Protein AF-B5RSR6-F1 (afdb_monomer)

Structure (mmCIF, N/CA/C/O backbone):
data_AF-B5RSR6-F1
#
_entry.id   AF-B5RSR6-F1
#
loop_
_atom_site.group_PDB
_atom_site.id
_atom_site.type_symbol
_atom_site.label_atom_id
_atom_site.label_alt_id
_atom_site.label_comp_id
_atom_site.label_asym_id
_atom_site.label_entity_id
_atom_site.label_seq_id
_atom_site.pdbx_PDB_ins_code
_atom_site.Cartn_x
_atom_site.Cartn_y
_atom_site.Cartn_z
_atom_site.occupancy
_atom_site.B_iso_or_equiv
_atom_site.auth_seq_id
_atom_site.auth_comp_id
_atom_site.auth_asym_id
_atom_site.auth_atom_id
_atom_site.pdbx_PDB_model_num
ATOM 1 N N . MET A 1 1 ? -44.202 1.106 17.901 1.00 49.03 1 MET A N 1
ATOM 2 C CA . MET A 1 1 ? -43.799 -0.240 17.429 1.00 49.03 1 MET A CA 1
ATOM 3 C C . MET A 1 1 ? -43.410 -0.248 15.953 1.00 49.03 1 MET A C 1
ATOM 5 O O . MET A 1 1 ? -42.373 -0.811 15.652 1.00 49.03 1 MET A O 1
ATOM 9 N N . THR A 1 2 ? -44.152 0.421 15.063 1.00 59.72 2 THR A N 1
ATOM 10 C CA . THR A 1 2 ? -43.865 0.491 13.611 1.00 59.72 2 THR A CA 1
ATOM 11 C C . THR A 1 2 ? -42.507 1.118 13.261 1.00 59.72 2 THR A C 1
ATOM 13 O O . THR A 1 2 ? -41.755 0.556 12.476 1.00 59.72 2 THR A O 1
ATOM 16 N N . ILE A 1 3 ? -42.129 2.215 13.925 1.00 61.09 3 ILE A N 1
ATOM 17 C CA . ILE A 1 3 ? -40.848 2.907 13.678 1.00 61.09 3 ILE A CA 1
ATOM 18 C C . ILE A 1 3 ? -39.640 2.015 14.013 1.00 61.09 3 ILE A C 1
ATOM 20 O O . ILE A 1 3 ? -38.671 1.977 13.264 1.00 61.09 3 ILE A O 1
ATOM 24 N N . SER A 1 4 ? -39.708 1.239 15.101 1.00 62.75 4 SER A N 1
ATOM 25 C CA . SER A 1 4 ? -38.621 0.326 15.487 1.00 62.75 4 SER A CA 1
ATOM 26 C C . SER A 1 4 ? -38.467 -0.830 14.494 1.00 62.75 4 SER A C 1
ATOM 28 O O . SER A 1 4 ? -37.344 -1.202 14.170 1.00 62.75 4 SER A O 1
ATOM 30 N N . SER A 1 5 ? -39.577 -1.368 13.969 1.00 69.44 5 SER A N 1
ATOM 31 C CA . SER A 1 5 ? -39.532 -2.422 12.947 1.00 69.44 5 SER A CA 1
ATOM 32 C C . SER A 1 5 ? -39.031 -1.917 11.592 1.00 69.44 5 SER A C 1
ATOM 34 O O . SER A 1 5 ? -38.312 -2.641 10.906 1.00 69.44 5 SER A O 1
ATOM 36 N N . ASP A 1 6 ? -39.357 -0.677 11.216 1.00 70.44 6 ASP A N 1
ATOM 37 C CA . ASP A 1 6 ? -38.852 -0.061 9.981 1.00 70.44 6 ASP A CA 1
ATOM 38 C C . ASP A 1 6 ? -37.345 0.225 10.059 1.00 70.44 6 ASP A C 1
ATOM 40 O O . ASP A 1 6 ? -36.617 0.053 9.076 1.00 70.44 6 ASP A O 1
ATOM 44 N N . ILE A 1 7 ? -36.852 0.593 11.243 1.00 68.06 7 ILE A N 1
ATOM 45 C CA . ILE A 1 7 ? -35.425 0.793 11.510 1.00 68.06 7 ILE A CA 1
ATOM 46 C C . ILE A 1 7 ? -34.661 -0.541 11.451 1.00 68.06 7 ILE A C 1
ATOM 48 O O . ILE A 1 7 ? -33.641 -0.622 10.765 1.00 68.06 7 ILE A O 1
ATOM 52 N N . ASP A 1 8 ? -35.167 -1.607 12.077 1.00 73.25 8 ASP A N 1
ATOM 53 C CA . ASP A 1 8 ? -34.530 -2.933 12.019 1.00 73.25 8 ASP A CA 1
ATOM 54 C C . ASP A 1 8 ? -34.526 -3.523 10.596 1.00 73.25 8 ASP A C 1
ATOM 56 O O . ASP A 1 8 ? -33.534 -4.120 10.168 1.00 73.25 8 ASP A O 1
ATOM 60 N N . ASN A 1 9 ? -35.588 -3.301 9.814 1.00 78.81 9 ASN A N 1
ATOM 61 C CA . ASN A 1 9 ? -35.628 -3.704 8.406 1.00 78.81 9 ASN A CA 1
ATOM 62 C C . ASN A 1 9 ? -34.618 -2.910 7.554 1.00 78.81 9 ASN A C 1
ATOM 64 O O . ASN A 1 9 ? -33.962 -3.466 6.671 1.00 78.81 9 ASN A O 1
ATOM 68 N N . SER A 1 10 ? -34.437 -1.621 7.858 1.00 70.56 10 SER A N 1
ATOM 69 C CA . SER A 1 10 ? -33.432 -0.771 7.207 1.00 70.56 10 SER A CA 1
ATOM 70 C C . SER A 1 10 ? -32.005 -1.233 7.520 1.00 70.56 10 SER A C 1
ATOM 72 O O . SER A 1 10 ? -31.168 -1.276 6.619 1.00 70.56 10 SER A O 1
ATOM 74 N N . PHE A 1 11 ? -31.729 -1.658 8.759 1.00 73.25 11 PHE A N 1
ATOM 75 C CA . PHE A 1 11 ? -30.435 -2.239 9.131 1.00 73.25 11 PHE A CA 1
ATOM 76 C C . PHE A 1 11 ? -30.165 -3.577 8.432 1.00 73.25 11 PHE A C 1
ATOM 78 O O . PHE A 1 11 ? -29.071 -3.775 7.908 1.00 73.25 11 PHE A O 1
ATOM 85 N N . LYS A 1 12 ? -31.165 -4.461 8.336 1.00 82.12 12 LYS A N 1
ATOM 86 C CA . LYS A 1 12 ? -31.031 -5.740 7.617 1.00 82.12 12 LYS A CA 1
ATOM 87 C C . LYS A 1 12 ? -30.704 -5.537 6.135 1.00 82.12 12 LYS A C 1
ATOM 89 O O . LYS A 1 12 ? -29.851 -6.222 5.576 1.00 82.12 12 LYS A O 1
ATOM 94 N N . ARG A 1 13 ? -31.338 -4.545 5.508 1.00 74.94 13 ARG A N 1
ATOM 95 C CA . ARG A 1 13 ? -31.084 -4.179 4.109 1.00 74.94 13 ARG A CA 1
ATOM 96 C C . ARG A 1 13 ? -29.714 -3.522 3.911 1.00 74.94 13 ARG A C 1
ATOM 98 O O . ARG A 1 13 ? -29.113 -3.675 2.849 1.00 74.94 13 ARG A O 1
ATOM 105 N N . LEU A 1 14 ? -29.201 -2.839 4.937 1.00 75.25 14 LEU A N 1
ATOM 106 C CA . LEU A 1 14 ? -27.822 -2.348 4.986 1.00 75.25 14 LEU A CA 1
ATOM 107 C C . LEU A 1 14 ? -26.815 -3.505 4.986 1.00 75.25 14 LEU A C 1
ATOM 109 O O . LEU A 1 14 ? -25.848 -3.455 4.230 1.00 75.25 14 LEU A O 1
ATOM 113 N N . ASP A 1 15 ? -27.047 -4.550 5.783 1.00 79.50 15 ASP A N 1
ATOM 114 C CA . ASP A 1 15 ? -26.172 -5.729 5.821 1.00 79.50 15 ASP A CA 1
ATOM 115 C C . ASP A 1 15 ? -26.179 -6.497 4.481 1.00 79.50 15 ASP A C 1
ATOM 117 O O . ASP A 1 15 ? -25.121 -6.903 3.996 1.00 79.50 15 ASP A O 1
ATOM 121 N N . GLU A 1 16 ? -27.333 -6.622 3.813 1.00 83.75 16 GLU A N 1
ATOM 122 C CA . GLU A 1 16 ? -27.422 -7.204 2.460 1.00 83.75 16 GLU A CA 1
ATOM 123 C C . GLU A 1 16 ? -26.630 -6.388 1.423 1.00 83.75 16 GLU A C 1
ATOM 125 O O . GLU A 1 16 ? -25.894 -6.944 0.601 1.00 83.75 16 GLU A O 1
ATOM 130 N N . LEU A 1 17 ? -26.727 -5.056 1.484 1.00 76.31 17 LEU A N 1
ATOM 131 C CA . LEU A 1 17 ? -25.938 -4.156 0.641 1.00 76.31 17 LEU A CA 1
ATOM 132 C C . LEU A 1 17 ? -24.443 -4.269 0.930 1.00 76.31 17 LEU A C 1
ATOM 134 O O . LEU A 1 17 ? -23.652 -4.305 -0.009 1.00 76.31 17 LEU A O 1
ATOM 138 N N . GLN A 1 18 ? -24.052 -4.358 2.202 1.00 75.75 18 GLN A N 1
ATOM 139 C CA . GLN A 1 18 ? -22.663 -4.552 2.607 1.00 75.75 18 GLN A CA 1
ATOM 140 C C . GLN A 1 18 ? -22.094 -5.841 2.002 1.00 75.75 18 GLN A C 1
ATOM 142 O O . GLN A 1 18 ? -21.010 -5.816 1.416 1.00 75.75 18 GLN A O 1
ATOM 147 N N . PHE A 1 19 ? -22.834 -6.948 2.095 1.00 78.56 19 PHE A N 1
ATOM 148 C CA . PHE A 1 19 ? -22.432 -8.225 1.509 1.00 78.56 19 PHE A CA 1
ATOM 149 C C . PHE A 1 19 ? -22.320 -8.141 -0.018 1.00 78.56 19 PHE A C 1
ATOM 151 O O . PHE A 1 19 ? -21.328 -8.591 -0.589 1.00 78.56 19 PHE A O 1
ATOM 158 N N . SER A 1 20 ? -23.281 -7.488 -0.679 1.00 74.81 20 SER A N 1
ATOM 159 C CA . SER A 1 20 ? -23.236 -7.271 -2.127 1.00 74.81 20 SER A CA 1
ATOM 160 C C . SER A 1 20 ? -22.045 -6.413 -2.559 1.00 74.81 20 SER A C 1
ATOM 162 O O . SER A 1 20 ? -21.465 -6.684 -3.610 1.00 74.81 20 SER A O 1
ATOM 164 N N . VAL A 1 21 ? -21.664 -5.393 -1.780 1.00 76.19 21 VAL A N 1
ATOM 165 C CA . VAL A 1 21 ? -20.483 -4.577 -2.093 1.00 76.19 21 VAL A CA 1
ATOM 166 C C . VAL A 1 21 ? -19.213 -5.392 -1.892 1.00 76.19 21 VAL A C 1
ATOM 168 O O . VAL A 1 21 ? -18.339 -5.346 -2.747 1.00 76.19 21 VAL A O 1
ATOM 171 N N . PHE A 1 22 ? -19.105 -6.174 -0.816 1.00 76.56 22 PHE A N 1
ATOM 172 C CA . PHE A 1 22 ? -17.942 -7.042 -0.622 1.00 76.56 22 PHE A CA 1
ATOM 173 C C . PHE A 1 22 ? -17.812 -8.108 -1.707 1.00 76.56 22 PHE A C 1
ATOM 175 O O . PHE A 1 22 ? -16.700 -8.347 -2.164 1.00 76.56 22 PHE A O 1
ATOM 182 N N . ALA A 1 23 ? -18.919 -8.702 -2.156 1.00 80.69 23 ALA A N 1
ATOM 183 C CA . ALA A 1 23 ? -18.911 -9.637 -3.276 1.00 80.69 23 ALA A CA 1
ATOM 184 C C . ALA A 1 23 ? -18.382 -8.967 -4.553 1.00 80.69 23 ALA A C 1
ATOM 186 O O . ALA A 1 23 ? -17.508 -9.519 -5.209 1.00 80.69 23 ALA A O 1
ATOM 187 N N . LYS A 1 24 ? -18.830 -7.737 -4.846 1.00 77.94 24 LYS A N 1
ATOM 188 C CA . LYS A 1 24 ? -18.358 -6.954 -6.000 1.00 77.94 24 LYS A CA 1
ATOM 189 C C . LYS A 1 24 ? -16.904 -6.490 -5.864 1.00 77.94 24 LYS A C 1
ATOM 191 O O . LYS A 1 24 ? -16.189 -6.454 -6.854 1.00 77.94 24 LYS A O 1
ATOM 196 N N . ILE A 1 25 ? -16.445 -6.159 -4.656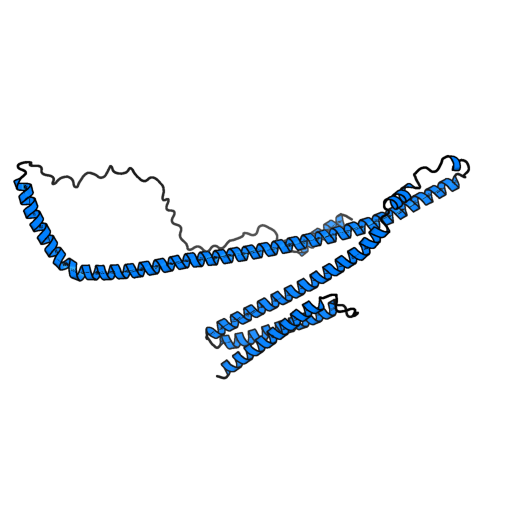 1.00 76.56 25 ILE A N 1
ATOM 197 C CA . ILE A 1 25 ? -15.032 -5.841 -4.386 1.00 76.56 25 ILE A CA 1
ATOM 198 C C . ILE A 1 25 ? -14.158 -7.081 -4.600 1.00 76.56 25 ILE A C 1
ATOM 200 O O . ILE A 1 25 ? -13.110 -6.982 -5.225 1.00 76.56 25 ILE A O 1
ATOM 204 N N . ASN A 1 26 ? -14.591 -8.248 -4.121 1.00 76.38 26 ASN A N 1
ATOM 205 C CA . ASN A 1 26 ? -13.861 -9.493 -4.340 1.00 76.38 26 ASN A CA 1
ATOM 206 C C . ASN A 1 26 ? -13.858 -9.894 -5.824 1.00 76.38 26 ASN A C 1
ATOM 208 O O . ASN A 1 26 ? -12.842 -10.375 -6.300 1.00 76.38 26 ASN A O 1
ATOM 212 N N . GLU A 1 27 ? -14.939 -9.631 -6.564 1.00 75.62 27 GLU A N 1
ATOM 213 C CA . GLU A 1 27 ? -15.003 -9.818 -8.022 1.00 75.62 27 GLU A CA 1
ATOM 214 C C . GLU A 1 27 ? -14.009 -8.910 -8.767 1.00 75.62 27 GLU A C 1
ATOM 216 O O . GLU A 1 27 ? -13.391 -9.360 -9.718 1.00 75.62 27 GLU A O 1
ATOM 221 N N . ILE A 1 28 ? -13.775 -7.671 -8.310 1.00 68.31 28 ILE A N 1
ATOM 222 C CA . ILE A 1 28 ? -12.729 -6.786 -8.871 1.00 68.31 28 ILE A CA 1
ATOM 223 C C . ILE A 1 28 ? -11.323 -7.357 -8.638 1.00 68.31 28 ILE A C 1
ATOM 225 O O . ILE A 1 28 ? -10.448 -7.203 -9.487 1.00 68.31 28 ILE A O 1
ATOM 229 N N . ILE A 1 29 ? -11.102 -7.987 -7.483 1.00 67.75 29 ILE A N 1
ATOM 230 C CA . ILE A 1 29 ? -9.821 -8.614 -7.140 1.00 67.75 29 ILE A CA 1
ATOM 231 C C . ILE A 1 29 ? -9.618 -9.891 -7.971 1.00 67.75 29 ILE A C 1
ATOM 233 O O . ILE A 1 29 ? -8.531 -10.102 -8.495 1.00 67.75 29 ILE A O 1
ATOM 237 N N . ASP A 1 30 ? -10.657 -10.704 -8.151 1.00 67.56 30 ASP A N 1
ATOM 238 C CA . ASP A 1 30 ? -10.602 -11.947 -8.936 1.00 67.56 30 ASP A CA 1
ATOM 239 C C . ASP A 1 30 ? -10.463 -11.669 -10.446 1.00 67.56 30 ASP A C 1
ATOM 241 O O . ASP A 1 30 ? -9.645 -12.275 -11.129 1.00 67.56 30 ASP A O 1
ATOM 245 N N . ASP A 1 31 ? -11.157 -10.646 -10.959 1.00 62.12 31 ASP A N 1
ATOM 246 C CA . ASP A 1 31 ? -11.003 -10.158 -12.340 1.00 62.12 31 ASP A CA 1
ATOM 247 C C . ASP A 1 31 ? -9.629 -9.515 -12.612 1.00 62.12 31 ASP A C 1
ATOM 249 O O . ASP A 1 31 ? -9.298 -9.238 -13.767 1.00 62.12 31 ASP A O 1
ATOM 253 N N . SER A 1 32 ? -8.833 -9.259 -11.567 1.00 57.16 32 SER A N 1
ATOM 254 C CA . SER A 1 32 ? -7.451 -8.785 -11.691 1.00 57.16 32 SER A CA 1
ATOM 255 C C . SER A 1 32 ? -6.414 -9.914 -11.778 1.00 57.16 32 SER A C 1
ATOM 257 O O . SER A 1 32 ? -5.237 -9.618 -11.991 1.00 57.16 32 SER A O 1
ATOM 259 N N . ASP A 1 33 ? -6.832 -11.185 -11.668 1.00 53.28 33 ASP A N 1
ATOM 260 C CA . ASP A 1 33 ? -5.971 -12.350 -11.897 1.00 53.28 33 ASP A CA 1
ATOM 261 C C . ASP A 1 33 ? -5.753 -12.578 -13.414 1.00 53.28 33 ASP A C 1
ATOM 263 O O . ASP A 1 33 ? -6.692 -12.894 -14.156 1.00 53.28 33 ASP A O 1
ATOM 267 N N . PRO A 1 34 ? -4.509 -12.443 -13.911 1.00 54.22 34 PRO A N 1
ATOM 268 C CA . PRO A 1 34 ? -4.182 -12.530 -15.334 1.00 54.22 34 PRO A CA 1
ATOM 269 C C . PRO A 1 34 ? -4.259 -13.946 -15.919 1.00 54.22 34 PRO A C 1
ATOM 271 O O . PRO A 1 34 ? -4.113 -14.109 -17.131 1.00 54.22 34 PRO A O 1
ATOM 274 N N . THR A 1 35 ? -4.459 -14.986 -15.104 1.00 51.88 35 THR A N 1
ATOM 275 C CA . THR A 1 35 ? -4.491 -16.374 -15.596 1.00 51.88 35 THR A CA 1
ATOM 276 C C . THR A 1 35 ? -5.846 -16.796 -16.172 1.00 51.88 35 THR A C 1
ATOM 278 O O . THR A 1 35 ? -5.910 -17.784 -16.906 1.00 51.88 35 THR A O 1
ATOM 281 N N . ALA A 1 36 ? -6.919 -16.044 -15.900 1.00 51.25 36 ALA A N 1
ATOM 282 C CA . ALA A 1 36 ? -8.287 -16.483 -16.173 1.00 51.25 36 ALA A CA 1
ATOM 283 C C . ALA A 1 36 ? -8.912 -15.985 -17.493 1.00 51.25 36 ALA A C 1
ATOM 285 O O . ALA A 1 36 ? -9.911 -16.565 -17.917 1.00 51.25 36 ALA A O 1
ATOM 286 N N . ASN A 1 37 ? -8.386 -14.954 -18.174 1.00 50.50 37 ASN A N 1
ATOM 287 C CA . ASN A 1 37 ? -9.074 -14.389 -19.348 1.00 50.50 37 ASN A CA 1
ATOM 288 C C . ASN A 1 37 ? -8.155 -14.002 -20.518 1.00 50.50 37 ASN A C 1
ATOM 290 O O . ASN A 1 37 ? -7.513 -12.959 -20.519 1.00 50.50 37 ASN A O 1
ATOM 294 N N . GLN A 1 38 ? -8.205 -14.817 -21.577 1.00 51.38 38 GLN A N 1
ATOM 295 C CA . GLN A 1 38 ? -7.737 -14.508 -22.939 1.00 51.38 38 GLN A CA 1
ATOM 296 C C . GLN A 1 38 ? -8.832 -13.807 -23.781 1.00 51.38 38 GLN A C 1
ATOM 298 O O . GLN A 1 38 ? -8.948 -14.045 -24.981 1.00 51.38 38 GLN A O 1
ATOM 303 N N . GLY A 1 39 ? -9.699 -13.004 -23.157 1.00 50.41 39 GLY A N 1
ATOM 304 C CA . GLY A 1 39 ? -10.809 -12.325 -23.834 1.00 50.41 39 GLY A CA 1
ATOM 305 C C . GLY A 1 39 ? -10.473 -10.873 -24.170 1.00 50.41 39 GLY A C 1
ATOM 306 O O . GLY A 1 39 ? -10.091 -10.118 -23.286 1.00 50.41 39 GLY A O 1
ATOM 307 N N . GLU A 1 40 ? -10.665 -10.477 -25.430 1.00 49.66 40 GLU A N 1
ATOM 308 C CA . GLU A 1 40 ? -10.441 -9.127 -25.992 1.00 49.66 40 GLU A CA 1
ATOM 309 C C . GLU A 1 40 ? -11.289 -7.993 -25.374 1.00 49.66 40 GLU A C 1
ATOM 311 O O . GLU A 1 40 ? -11.148 -6.834 -25.766 1.00 49.66 40 GLU A O 1
ATOM 316 N N . GLU A 1 41 ? -12.163 -8.277 -24.404 1.00 52.97 41 GLU A N 1
ATOM 317 C CA . GLU A 1 41 ? -12.808 -7.218 -23.629 1.00 52.97 41 GLU A CA 1
ATOM 318 C C . GLU A 1 41 ? -11.763 -6.689 -22.639 1.00 52.97 41 GLU A C 1
ATOM 320 O O . GLU A 1 41 ? -11.410 -7.386 -21.687 1.00 52.97 41 GLU A O 1
ATOM 325 N N . SER A 1 42 ? -11.197 -5.504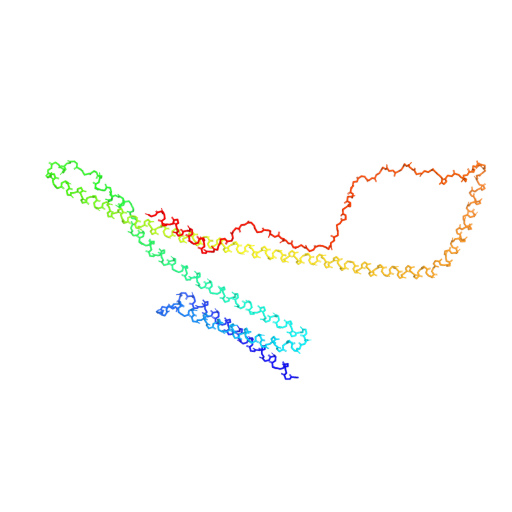 -22.912 1.00 61.31 42 SER A N 1
ATOM 326 C CA . SER A 1 42 ? -10.060 -4.996 -22.141 1.00 61.31 42 SER A CA 1
ATOM 327 C C . SER A 1 42 ? -10.375 -5.073 -20.649 1.00 61.31 42 SER A C 1
ATOM 329 O O . SER A 1 42 ? -11.412 -4.596 -20.184 1.00 61.31 42 SER A O 1
ATOM 331 N N . ILE A 1 43 ? -9.489 -5.722 -19.897 1.00 63.91 43 ILE A N 1
ATOM 332 C CA . ILE A 1 43 ? -9.590 -5.928 -18.444 1.00 63.91 43 ILE A CA 1
ATOM 333 C C . ILE A 1 43 ? -9.947 -4.603 -17.736 1.00 63.91 43 ILE A C 1
ATOM 335 O O . ILE A 1 43 ? -10.713 -4.573 -16.771 1.00 63.91 43 ILE A O 1
ATOM 339 N N . GLU A 1 44 ? -9.495 -3.483 -18.309 1.00 65.25 44 GLU A N 1
ATOM 340 C CA . GLU A 1 44 ? -9.875 -2.119 -17.955 1.00 65.25 44 GLU A CA 1
ATOM 341 C C . GLU A 1 44 ? -11.389 -1.847 -17.982 1.00 65.25 44 GLU A C 1
ATOM 343 O O . GLU A 1 44 ? -11.925 -1.321 -17.008 1.00 65.25 44 GLU A O 1
ATOM 348 N N . LEU A 1 45 ? -12.104 -2.193 -19.058 1.00 68.94 45 LEU A N 1
ATOM 349 C CA . LEU A 1 45 ? -13.544 -1.945 -19.198 1.00 68.94 45 LEU A CA 1
ATOM 350 C C . LEU A 1 45 ? -14.353 -2.743 -18.175 1.00 68.94 45 LEU A C 1
ATOM 352 O O . LEU A 1 45 ? -15.266 -2.194 -17.545 1.00 68.94 45 LEU A O 1
ATOM 356 N N . LYS A 1 46 ? -13.993 -4.014 -17.964 1.00 69.69 46 LYS A N 1
ATOM 357 C CA . LYS A 1 46 ? -14.643 -4.878 -16.972 1.00 69.69 46 LYS A CA 1
ATOM 358 C C . LYS A 1 46 ? -14.415 -4.348 -15.552 1.00 69.69 46 LYS A C 1
ATOM 360 O O . LYS A 1 46 ? -15.374 -4.186 -14.795 1.00 69.69 46 LYS A O 1
ATOM 365 N N . ARG A 1 47 ? -13.186 -3.930 -15.228 1.00 69.06 47 ARG A N 1
ATOM 366 C CA . ARG A 1 47 ? -12.836 -3.289 -13.949 1.00 69.06 47 ARG A CA 1
ATOM 367 C C . ARG A 1 47 ? -13.555 -1.960 -13.735 1.00 69.06 47 ARG A C 1
ATOM 369 O O . ARG A 1 47 ? -14.060 -1.714 -12.638 1.00 69.06 47 ARG A O 1
ATOM 376 N N . ILE A 1 48 ? -13.609 -1.093 -14.748 1.00 77.94 48 ILE A N 1
ATOM 377 C CA . ILE A 1 48 ? -14.302 0.204 -14.677 1.00 77.94 48 ILE A CA 1
ATOM 378 C C . ILE A 1 48 ? -15.791 -0.019 -14.406 1.00 77.94 48 ILE A C 1
ATOM 380 O O . ILE A 1 48 ? -16.373 0.673 -13.567 1.00 77.94 48 ILE A O 1
ATOM 384 N N . LYS A 1 49 ? -16.401 -1.013 -15.060 1.00 80.56 49 LYS A N 1
ATOM 385 C CA . LYS A 1 49 ? -17.796 -1.396 -14.833 1.00 80.56 49 LYS A CA 1
ATOM 386 C C . LYS A 1 49 ? -18.016 -1.905 -13.407 1.00 80.56 49 LYS A C 1
ATOM 388 O O . LYS A 1 49 ? -18.834 -1.329 -12.693 1.00 80.56 49 LYS A O 1
ATOM 393 N N . SER A 1 50 ? -17.230 -2.879 -12.950 1.00 74.31 50 SER A N 1
ATOM 394 C CA . SER A 1 50 ? -17.334 -3.423 -11.588 1.00 74.31 50 SER A CA 1
ATOM 395 C C . SER A 1 50 ? -17.070 -2.357 -10.514 1.00 74.31 50 SER A C 1
ATOM 397 O O . SER A 1 50 ? -17.773 -2.288 -9.506 1.00 74.31 50 SER A O 1
ATOM 399 N N . THR A 1 51 ? -16.136 -1.437 -10.763 1.00 78.62 51 THR A N 1
ATOM 400 C CA . THR A 1 51 ? -15.860 -0.269 -9.913 1.00 78.62 51 THR A CA 1
ATOM 401 C C . THR A 1 51 ? -17.035 0.705 -9.858 1.00 78.62 51 THR A C 1
ATOM 403 O O . THR A 1 51 ? -17.379 1.223 -8.791 1.00 78.62 51 THR A O 1
ATOM 406 N N . LYS A 1 52 ? -17.653 0.994 -11.005 1.00 83.06 52 LYS A N 1
ATOM 407 C CA . LYS A 1 52 ? -18.818 1.878 -11.101 1.00 83.06 52 LYS A CA 1
ATOM 408 C C . LYS A 1 52 ? -20.016 1.278 -10.371 1.00 83.06 52 LYS A C 1
ATOM 410 O O . LYS A 1 52 ? -20.697 1.994 -9.636 1.00 83.06 52 LYS A O 1
ATOM 415 N N . ASP A 1 53 ? -20.217 -0.027 -10.511 1.00 79.75 53 ASP A N 1
ATOM 416 C CA . ASP A 1 53 ? -21.276 -0.768 -9.833 1.00 79.75 53 ASP A CA 1
ATOM 417 C C . ASP A 1 53 ? -21.053 -0.787 -8.315 1.00 79.75 53 ASP A C 1
ATOM 419 O O . ASP A 1 53 ? -21.964 -0.453 -7.552 1.00 79.75 53 ASP A O 1
ATOM 423 N N . ALA A 1 54 ? -19.828 -1.068 -7.861 1.00 79.12 54 ALA A N 1
ATOM 424 C CA . ALA A 1 54 ? -19.474 -1.040 -6.445 1.00 79.12 54 A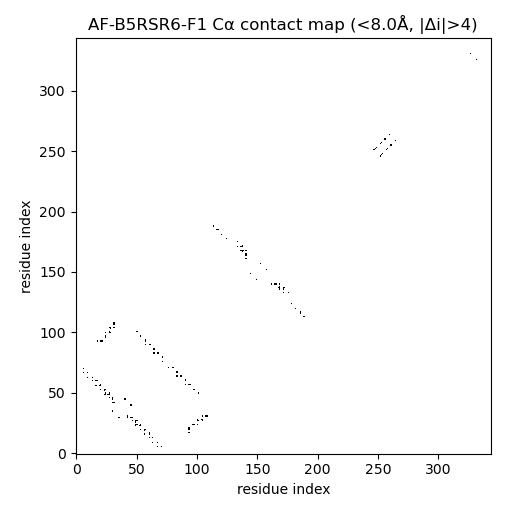LA A CA 1
ATOM 425 C C . ALA A 1 54 ? -19.653 0.363 -5.835 1.00 79.12 54 ALA A C 1
ATOM 427 O O . ALA A 1 54 ? -20.283 0.495 -4.785 1.00 79.12 54 ALA A O 1
ATOM 428 N N . ASN A 1 55 ? -19.213 1.424 -6.523 1.00 83.81 55 ASN A N 1
ATOM 429 C CA . ASN A 1 55 ? -19.462 2.809 -6.108 1.00 83.81 55 ASN A CA 1
ATOM 430 C C . ASN A 1 55 ? -20.959 3.129 -6.028 1.00 83.81 55 ASN A C 1
ATOM 432 O O . ASN A 1 55 ? -21.408 3.723 -5.046 1.00 83.81 55 ASN A O 1
ATOM 436 N N . GLY A 1 56 ? -21.747 2.697 -7.017 1.00 82.38 56 GLY A N 1
ATOM 437 C CA . GLY A 1 56 ? -23.203 2.836 -7.009 1.00 82.38 56 GLY A CA 1
ATOM 438 C C . GLY A 1 56 ? -23.852 2.175 -5.789 1.00 82.38 56 GLY A C 1
ATOM 439 O O . GLY A 1 56 ? -24.778 2.736 -5.200 1.00 82.38 56 GLY A O 1
ATOM 440 N N . LEU A 1 57 ? -23.338 1.022 -5.354 1.00 80.06 57 LEU A N 1
ATOM 441 C CA . LEU A 1 57 ? -23.801 0.354 -4.139 1.00 80.06 57 LEU A CA 1
ATOM 442 C C . LEU A 1 57 ? -23.381 1.093 -2.858 1.00 80.06 57 LEU A C 1
ATOM 444 O O . LEU A 1 57 ? -24.212 1.212 -1.956 1.00 80.06 57 LEU A O 1
ATOM 448 N N . ILE A 1 58 ? -22.170 1.670 -2.766 1.00 82.69 58 ILE A N 1
ATOM 449 C CA . ILE A 1 58 ? -21.807 2.474 -1.576 1.00 82.69 58 ILE A CA 1
ATOM 450 C C . ILE A 1 58 ? -22.606 3.783 -1.508 1.00 82.69 58 ILE A C 1
ATOM 452 O O . ILE A 1 58 ? -22.912 4.249 -0.409 1.00 82.69 58 ILE A O 1
ATOM 456 N N . PHE A 1 59 ? -22.989 4.373 -2.648 1.00 82.25 59 PHE A N 1
ATOM 457 C CA . PHE A 1 59 ? -23.911 5.515 -2.664 1.00 82.25 59 PHE A CA 1
ATOM 458 C C . PHE A 1 59 ? -25.288 5.128 -2.120 1.00 82.25 59 PHE A C 1
ATOM 460 O O . PHE A 1 59 ? -25.788 5.808 -1.226 1.00 82.25 59 PHE A O 1
ATOM 467 N N . LYS A 1 60 ? -25.850 3.993 -2.559 1.00 82.81 60 LYS A N 1
ATOM 468 C CA . LYS A 1 60 ? -27.113 3.460 -2.014 1.00 82.81 60 LYS A CA 1
ATOM 469 C C . LYS A 1 60 ? -27.022 3.173 -0.512 1.00 82.81 60 LYS A C 1
ATOM 471 O O . LYS A 1 60 ? -27.947 3.505 0.224 1.00 82.81 60 LYS A O 1
ATOM 476 N N . PHE A 1 61 ? -25.902 2.613 -0.050 1.00 78.50 61 PHE A N 1
ATOM 477 C CA . PHE A 1 61 ? -25.641 2.379 1.374 1.00 78.50 61 PHE A CA 1
ATOM 478 C C . PHE A 1 61 ? -25.617 3.695 2.163 1.00 78.50 61 PHE A C 1
ATOM 480 O O . PHE A 1 61 ? -26.282 3.810 3.187 1.00 78.50 61 PHE A O 1
ATOM 487 N N . ARG A 1 62 ? -24.908 4.718 1.662 1.00 82.69 62 ARG A N 1
ATOM 488 C CA . ARG A 1 62 ? -24.861 6.062 2.265 1.00 82.69 62 ARG A CA 1
ATOM 489 C C . ARG A 1 62 ? -26.245 6.699 2.341 1.00 82.69 62 ARG A C 1
ATOM 491 O O . ARG A 1 62 ? -26.574 7.312 3.352 1.00 82.69 62 ARG A O 1
ATOM 498 N N . ASP A 1 63 ? -27.027 6.601 1.274 1.00 81.81 63 ASP A N 1
ATOM 499 C CA . ASP A 1 63 ? -28.333 7.249 1.204 1.00 81.81 63 ASP A CA 1
ATOM 500 C C . ASP A 1 63 ? -29.328 6.588 2.172 1.00 81.81 63 ASP A C 1
ATOM 502 O O . ASP A 1 63 ? -30.037 7.299 2.879 1.00 81.81 63 ASP A O 1
ATOM 506 N N . MET A 1 64 ? -29.296 5.258 2.329 1.00 77.25 64 MET A N 1
ATOM 507 C CA . MET A 1 64 ? -30.037 4.583 3.406 1.00 77.25 64 MET A CA 1
ATOM 508 C C . MET A 1 64 ? -29.534 4.966 4.801 1.00 77.25 64 MET A C 1
ATOM 510 O O . MET A 1 64 ? -30.341 5.146 5.709 1.00 77.25 64 MET A O 1
ATOM 514 N N . LEU A 1 65 ? -28.224 5.148 4.976 1.00 77.56 65 LEU A N 1
ATOM 515 C CA . LEU A 1 65 ? -27.648 5.591 6.247 1.00 77.56 65 LEU A CA 1
ATOM 516 C C . LEU A 1 65 ? -28.168 6.984 6.637 1.00 77.56 65 LEU A C 1
ATOM 518 O O . LEU A 1 65 ? -28.538 7.191 7.787 1.00 77.56 65 LEU A O 1
ATOM 522 N N . LYS A 1 66 ? -28.304 7.905 5.672 1.00 80.56 66 LYS A N 1
ATOM 523 C CA . LYS A 1 66 ? -28.939 9.219 5.885 1.00 80.56 66 LYS A CA 1
ATOM 524 C C . LYS A 1 66 ? -30.423 9.112 6.242 1.00 80.56 66 LYS A C 1
ATOM 526 O O . LYS A 1 66 ? -30.899 9.860 7.086 1.00 80.56 66 LYS A O 1
ATOM 531 N N . VAL A 1 67 ? -31.163 8.189 5.625 1.00 79.38 67 VAL A N 1
ATOM 532 C CA . VAL A 1 67 ? -32.574 7.945 5.985 1.00 79.38 67 VAL A CA 1
ATOM 533 C C . VAL A 1 67 ? -32.687 7.445 7.431 1.00 79.38 67 VAL A C 1
ATOM 535 O O . VAL A 1 67 ? -33.556 7.896 8.174 1.00 79.38 67 VAL A O 1
ATOM 538 N N . ILE A 1 68 ? -31.775 6.567 7.857 1.00 73.31 68 ILE A N 1
ATOM 539 C CA . ILE A 1 68 ? -31.696 6.086 9.243 1.00 73.31 68 ILE A CA 1
ATOM 540 C C . ILE A 1 68 ? -31.304 7.223 10.202 1.00 73.31 68 ILE A C 1
ATOM 542 O O . ILE A 1 68 ? -31.894 7.328 11.271 1.00 73.31 68 ILE A O 1
ATOM 546 N N . GLU A 1 69 ? -30.378 8.108 9.820 1.00 77.38 69 GLU A N 1
ATOM 547 C CA . GLU A 1 69 ? -29.989 9.295 10.601 1.00 77.38 69 GLU A CA 1
ATOM 548 C C . GLU A 1 69 ? -31.174 10.235 10.860 1.00 77.38 69 GLU A C 1
ATOM 550 O O . GLU A 1 69 ? -31.393 10.663 11.993 1.00 77.38 69 GLU A O 1
ATOM 555 N N . ILE A 1 70 ? -31.980 10.504 9.828 1.00 73.44 70 ILE A N 1
ATOM 556 C CA . ILE A 1 70 ? -33.185 11.336 9.937 1.00 73.44 70 ILE A CA 1
ATOM 557 C C . ILE A 1 70 ? -34.195 10.685 10.893 1.00 73.44 70 ILE A C 1
ATOM 559 O O . ILE A 1 70 ? -34.719 11.360 11.779 1.00 73.44 70 ILE A O 1
ATOM 563 N N . ASN A 1 71 ? -34.410 9.371 10.786 1.00 69.50 71 ASN A N 1
ATOM 564 C CA . ASN A 1 71 ? -35.316 8.638 11.678 1.00 69.50 71 ASN A CA 1
ATOM 565 C C . ASN A 1 71 ? -34.794 8.534 13.126 1.00 69.50 71 ASN A C 1
ATOM 567 O O . ASN A 1 71 ? -35.593 8.520 14.060 1.00 69.50 71 ASN A O 1
ATOM 571 N N . ILE A 1 72 ? -33.473 8.508 13.325 1.00 66.88 72 ILE A N 1
ATOM 572 C CA . ILE A 1 72 ? -32.821 8.516 14.645 1.00 66.88 72 ILE A CA 1
ATOM 573 C C . ILE A 1 72 ? -32.855 9.903 15.291 1.00 66.88 72 ILE A C 1
ATOM 575 O O . ILE A 1 72 ? -33.019 9.995 16.501 1.00 66.88 72 ILE A O 1
ATOM 579 N N . SER A 1 73 ? -32.772 10.992 14.519 1.00 61.16 73 SER A N 1
ATOM 580 C CA . SER A 1 73 ? -32.850 12.358 15.067 1.00 61.16 73 SER A CA 1
ATOM 581 C C . SER A 1 73 ? -34.179 12.664 15.779 1.00 61.16 73 SER A C 1
ATOM 583 O O . SER A 1 73 ? -34.240 13.570 16.607 1.00 61.16 73 SER A O 1
ATOM 585 N N . GLY A 1 74 ? -35.226 11.877 15.500 1.00 63.91 74 GLY A N 1
ATOM 586 C CA . GLY A 1 74 ? -36.513 11.931 16.196 1.00 63.91 74 GLY A CA 1
ATOM 587 C C . GLY A 1 74 ? -36.626 11.029 17.435 1.00 63.91 74 GLY A C 1
ATOM 588 O O . GLY A 1 74 ? -37.629 11.118 18.140 1.00 63.91 74 GLY A O 1
ATOM 589 N N . VAL A 1 75 ? -35.644 10.160 17.712 1.00 63.00 75 VAL A N 1
ATOM 590 C CA . VAL A 1 75 ? -35.679 9.168 18.803 1.00 63.00 75 VAL A CA 1
ATOM 591 C C . VAL A 1 75 ? -34.351 9.179 19.569 1.00 63.00 75 VAL A C 1
ATOM 593 O O . VAL A 1 75 ? -33.350 8.630 19.116 1.00 63.00 75 VAL A O 1
ATOM 596 N N . SER A 1 76 ? -34.354 9.778 20.763 1.00 60.41 76 SER A N 1
ATOM 597 C CA . SER A 1 76 ? -33.202 9.858 21.678 1.00 60.41 76 SER A CA 1
ATOM 598 C C . SER A 1 76 ? -32.938 8.530 22.400 1.00 60.41 76 SER A C 1
ATOM 600 O O . SER A 1 76 ? -33.049 8.448 23.622 1.00 60.41 76 SER A O 1
ATOM 602 N N . ASP A 1 77 ? -32.654 7.472 21.643 1.00 69.00 77 ASP A N 1
ATOM 603 C CA . ASP A 1 77 ? -32.250 6.174 22.181 1.00 69.00 77 ASP A CA 1
ATOM 604 C C . ASP A 1 77 ? -30.740 5.970 21.976 1.00 69.00 77 ASP A C 1
ATOM 606 O O . ASP A 1 77 ? -30.250 5.814 20.848 1.00 69.00 77 ASP A O 1
ATOM 610 N N . ASP A 1 78 ? -29.993 5.979 23.083 1.00 71.69 78 ASP A N 1
ATOM 611 C CA . ASP A 1 78 ? -28.534 5.847 23.109 1.00 71.69 78 ASP A CA 1
ATOM 612 C C . ASP A 1 78 ? -28.067 4.571 22.387 1.00 71.69 78 ASP A C 1
ATOM 614 O O . ASP A 1 78 ? -27.033 4.575 21.713 1.00 71.69 78 ASP A O 1
ATOM 618 N N . GLN A 1 79 ? -28.852 3.489 22.435 1.00 74.56 79 GLN A N 1
ATOM 619 C CA . GLN A 1 79 ? -28.500 2.216 21.803 1.00 74.56 79 GLN A CA 1
ATOM 620 C C . GLN A 1 79 ? -28.565 2.271 20.266 1.00 74.56 79 GLN A C 1
ATOM 622 O O . GLN A 1 79 ? -27.719 1.678 19.584 1.00 74.56 79 GLN A O 1
ATOM 627 N N . LEU A 1 80 ? -29.531 3.004 19.703 1.00 71.12 80 LEU A N 1
ATOM 628 C CA . LEU A 1 80 ? -29.642 3.214 18.255 1.00 71.12 80 LEU A CA 1
ATOM 629 C C . LEU A 1 80 ? -28.509 4.100 17.735 1.00 71.12 80 LEU A C 1
ATOM 631 O O . LEU A 1 80 ? -27.966 3.830 16.661 1.00 71.12 80 LEU A O 1
ATOM 635 N N . SER A 1 81 ? -28.115 5.112 18.512 1.00 73.19 81 SER A N 1
ATOM 636 C CA . SER A 1 81 ? -27.011 6.008 18.156 1.00 73.19 81 SER A CA 1
ATOM 637 C C . SER A 1 81 ? -25.677 5.255 18.026 1.00 73.19 81 SER A C 1
ATOM 639 O O . SER A 1 81 ? -24.934 5.465 17.066 1.00 73.19 81 SER A O 1
ATOM 641 N N . ILE A 1 82 ? -25.413 4.293 18.921 1.00 78.44 82 ILE A N 1
ATOM 642 C CA . ILE A 1 82 ? -24.218 3.435 18.883 1.00 78.44 82 ILE A CA 1
ATOM 643 C C . ILE A 1 82 ? -24.239 2.528 17.647 1.00 78.44 82 ILE A C 1
ATOM 645 O O . ILE A 1 82 ? -23.236 2.426 16.937 1.00 78.44 82 ILE A O 1
ATOM 649 N N . ARG A 1 83 ? -25.384 1.898 17.339 1.00 76.06 83 ARG A N 1
ATOM 650 C CA . ARG A 1 83 ? -25.528 1.074 16.123 1.00 76.06 83 ARG A CA 1
ATOM 651 C C . ARG A 1 83 ? -25.308 1.902 14.858 1.00 76.06 83 ARG A C 1
ATOM 653 O O . ARG A 1 83 ? -24.596 1.461 13.960 1.00 76.06 83 ARG A O 1
ATOM 660 N N . TYR A 1 84 ? -25.867 3.107 14.796 1.00 79.06 84 TYR A N 1
ATOM 661 C CA . TYR A 1 84 ? -25.668 4.026 13.678 1.00 79.06 84 TYR A CA 1
ATOM 662 C C . TYR A 1 84 ? -24.192 4.398 13.481 1.00 79.06 84 TYR A C 1
ATOM 664 O O . TYR A 1 84 ? -23.681 4.303 12.363 1.00 79.06 84 TYR A O 1
ATOM 672 N N . GLN A 1 85 ? -23.480 4.735 14.562 1.00 79.50 85 GLN A N 1
ATOM 673 C CA . GLN A 1 85 ? -22.041 5.014 14.503 1.00 79.50 85 GLN A CA 1
ATOM 674 C C . GLN A 1 85 ? -21.242 3.810 13.986 1.00 79.50 85 GLN A C 1
ATOM 676 O O . GLN A 1 85 ? -20.374 3.975 13.130 1.00 79.50 85 GLN A O 1
ATOM 681 N N . MET A 1 86 ? -21.594 2.592 14.407 1.00 79.12 86 MET A N 1
ATOM 682 C CA . MET A 1 86 ? -20.969 1.365 13.899 1.00 79.12 86 MET A CA 1
ATOM 683 C C . MET A 1 86 ? -21.178 1.194 12.383 1.00 79.12 86 MET A C 1
ATOM 685 O O . MET A 1 86 ? -20.252 0.835 11.657 1.00 79.12 86 MET A O 1
ATOM 689 N N . TYR A 1 87 ? -22.377 1.479 11.865 1.00 77.25 87 TYR A N 1
ATOM 690 C CA . TYR A 1 87 ? -22.641 1.412 10.422 1.00 77.25 87 TYR A CA 1
ATOM 691 C C . TYR A 1 87 ? -21.946 2.523 9.627 1.00 77.25 87 TYR A C 1
ATOM 693 O O . TYR A 1 87 ? -21.528 2.297 8.488 1.00 77.25 87 TYR A O 1
ATOM 701 N N . LYS A 1 88 ? -21.763 3.704 10.223 1.00 82.94 88 LYS A N 1
ATOM 702 C CA . LYS A 1 88 ? -20.965 4.787 9.637 1.00 82.94 88 LYS A CA 1
ATOM 703 C C . LYS A 1 88 ? -19.493 4.385 9.504 1.00 82.94 88 LYS A C 1
ATOM 705 O O . LYS A 1 88 ? -18.886 4.619 8.459 1.00 82.94 88 LYS A O 1
ATOM 710 N N . GLU A 1 89 ? -18.942 3.727 10.520 1.00 82.75 89 GLU A N 1
ATOM 711 C CA . GLU A 1 89 ? -17.592 3.160 10.476 1.00 82.75 89 GLU A CA 1
ATOM 712 C C . GLU A 1 89 ? -17.483 2.056 9.412 1.00 82.75 89 GLU A C 1
ATOM 714 O O . GLU A 1 89 ? -16.573 2.089 8.582 1.00 82.75 89 GLU A O 1
ATOM 719 N N . LYS A 1 90 ? -18.466 1.143 9.338 1.00 82.69 90 LYS A N 1
ATOM 720 C CA . LYS A 1 90 ? -18.547 0.125 8.273 1.00 82.69 90 LYS A CA 1
ATOM 721 C C . LYS A 1 90 ? -18.527 0.746 6.868 1.00 82.69 90 LYS A C 1
ATOM 723 O O . LYS A 1 90 ? -17.834 0.222 5.999 1.00 82.69 90 LYS A O 1
ATOM 728 N N . LEU A 1 91 ? -19.234 1.859 6.633 1.00 80.00 91 LEU A N 1
ATOM 729 C CA . LEU A 1 91 ? -19.209 2.571 5.345 1.00 80.00 91 LEU A CA 1
ATOM 730 C C . LEU A 1 91 ? -17.820 3.133 5.023 1.00 80.00 91 LEU A C 1
ATOM 732 O O . LEU A 1 91 ? -17.365 3.038 3.882 1.00 80.00 91 LEU A O 1
ATOM 736 N N . SER A 1 92 ? -17.161 3.731 6.018 1.00 82.94 92 SER A N 1
ATOM 737 C CA . SER A 1 92 ? -15.794 4.238 5.872 1.00 82.94 92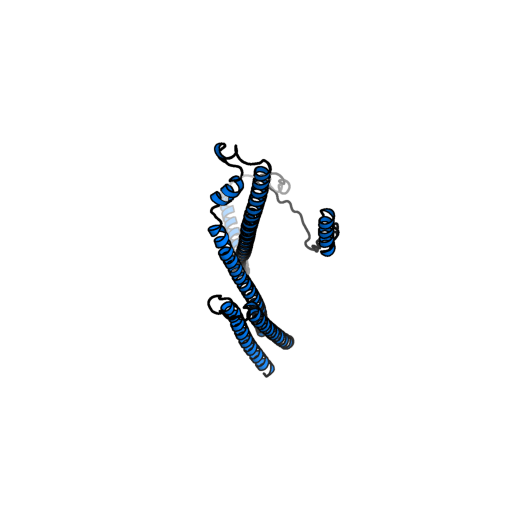 SER A CA 1
ATOM 738 C C . SER A 1 92 ? -14.840 3.107 5.493 1.00 82.94 92 SER A C 1
ATOM 740 O O . SER A 1 92 ? -14.123 3.208 4.499 1.00 82.94 92 SER A O 1
ATOM 742 N N . ASN A 1 93 ? -14.914 1.986 6.209 1.00 86.19 93 ASN A N 1
ATOM 743 C CA . ASN A 1 93 ? -14.092 0.807 5.949 1.00 86.19 93 ASN A CA 1
ATOM 744 C C . ASN A 1 93 ? -14.365 0.210 4.564 1.00 86.19 93 ASN A C 1
ATOM 746 O O . ASN A 1 93 ? -13.434 -0.184 3.869 1.00 86.19 93 ASN A O 1
ATOM 750 N N . LEU A 1 94 ? -15.622 0.200 4.115 1.00 80.12 94 LEU A N 1
ATOM 751 C CA . LEU A 1 94 ? -15.989 -0.276 2.783 1.00 80.12 94 LEU A CA 1
ATOM 752 C C . LEU A 1 94 ? -15.397 0.597 1.668 1.00 80.12 94 LEU A C 1
ATOM 754 O O . LEU A 1 94 ? -14.932 0.074 0.659 1.00 80.12 94 LEU A O 1
ATOM 758 N N . ARG A 1 95 ? -15.368 1.923 1.859 1.00 83.62 95 ARG A N 1
ATOM 759 C CA . ARG A 1 95 ? -14.719 2.858 0.926 1.00 83.62 95 ARG A CA 1
ATOM 760 C C . ARG A 1 95 ? -13.208 2.685 0.891 1.00 83.62 95 ARG A C 1
ATOM 762 O O . ARG A 1 95 ? -12.633 2.709 -0.192 1.00 83.62 95 ARG A O 1
ATOM 769 N N . ILE A 1 96 ? -12.587 2.519 2.057 1.00 83.69 96 ILE A N 1
ATOM 770 C CA . ILE A 1 96 ? -11.148 2.265 2.166 1.00 83.69 96 ILE A CA 1
ATOM 771 C C . ILE A 1 96 ? -10.813 0.964 1.440 1.00 83.69 96 ILE A C 1
ATOM 773 O O . ILE A 1 96 ? -9.962 0.979 0.560 1.00 83.69 96 ILE A O 1
ATOM 777 N N . LYS A 1 97 ? -11.559 -0.116 1.701 1.00 84.62 97 LYS A N 1
ATOM 778 C CA . LYS A 1 97 ? -11.339 -1.413 1.052 1.00 84.62 97 LYS A CA 1
ATOM 779 C C . LYS A 1 97 ? -11.567 -1.367 -0.458 1.00 84.62 97 LYS A C 1
ATOM 781 O O . LYS A 1 97 ? -10.823 -1.987 -1.208 1.00 84.62 97 LYS A O 1
ATOM 786 N N . LEU A 1 98 ? -12.568 -0.617 -0.924 1.00 80.69 98 LEU A N 1
ATOM 787 C CA . LEU A 1 98 ? -12.768 -0.396 -2.356 1.00 80.69 98 LEU A CA 1
ATOM 788 C C . LEU A 1 98 ? -11.559 0.324 -2.965 1.00 80.69 98 LEU A C 1
ATOM 790 O O . LEU A 1 98 ? -11.019 -0.137 -3.966 1.00 80.69 98 LEU A O 1
ATOM 794 N N . ARG A 1 99 ? -11.089 1.406 -2.340 1.00 85.25 99 ARG A N 1
ATOM 795 C CA . ARG A 1 99 ? -9.912 2.147 -2.810 1.00 85.25 99 ARG A CA 1
ATOM 796 C C . ARG A 1 99 ? -8.644 1.295 -2.802 1.00 85.25 99 ARG A C 1
ATOM 798 O O . ARG A 1 99 ? -7.861 1.363 -3.742 1.00 85.25 99 ARG A O 1
ATOM 805 N N . GLU A 1 100 ? -8.464 0.484 -1.770 1.00 84.69 100 GLU A N 1
ATOM 806 C CA . GLU A 1 100 ? -7.358 -0.463 -1.648 1.00 84.69 100 GLU A CA 1
ATOM 807 C C . GLU A 1 100 ? -7.416 -1.520 -2.756 1.00 84.69 100 GLU A C 1
ATOM 809 O O . GLU A 1 100 ? -6.426 -1.721 -3.448 1.00 84.69 100 GLU A O 1
ATOM 814 N N . SER A 1 101 ? -8.589 -2.112 -3.011 1.00 78.31 101 SER A N 1
ATOM 815 C CA . SER A 1 101 ? -8.770 -3.086 -4.098 1.00 78.31 101 SER A CA 1
ATOM 816 C C . SER A 1 101 ? -8.514 -2.483 -5.482 1.00 78.31 101 SER A C 1
ATOM 818 O O . SER A 1 101 ? -7.920 -3.128 -6.343 1.00 78.31 101 SER A O 1
ATOM 820 N N . GLN A 1 102 ? -8.897 -1.218 -5.689 1.00 83.56 102 GLN A N 1
ATOM 821 C CA . GLN A 1 102 ? -8.586 -0.488 -6.916 1.00 83.56 102 GLN A CA 1
ATOM 822 C C . GLN A 1 102 ? -7.081 -0.301 -7.064 1.00 83.56 102 GLN A C 1
ATOM 824 O O . GLN A 1 102 ? -6.530 -0.630 -8.109 1.00 83.56 102 GLN A O 1
ATOM 829 N N . LEU A 1 103 ? -6.414 0.199 -6.020 1.00 84.25 103 LEU A N 1
ATOM 830 C CA . LEU A 1 103 ? -4.971 0.421 -6.029 1.00 84.25 103 LEU A CA 1
ATOM 831 C C . LEU A 1 103 ? -4.207 -0.890 -6.244 1.00 84.25 103 LEU A C 1
ATOM 833 O O . LEU A 1 103 ? -3.253 -0.917 -7.013 1.00 84.25 103 LEU A O 1
ATOM 837 N N . GLN A 1 104 ? -4.648 -1.979 -5.616 1.00 83.44 104 GLN A N 1
ATOM 838 C CA . GLN A 1 104 ? -4.076 -3.308 -5.801 1.00 83.44 104 GLN A CA 1
ATOM 839 C C . GLN A 1 104 ? -4.214 -3.782 -7.251 1.00 83.44 104 GLN A C 1
ATOM 841 O O . GLN A 1 104 ? -3.234 -4.245 -7.827 1.00 83.44 104 GLN A O 1
ATOM 846 N N . SER A 1 105 ? -5.393 -3.617 -7.856 1.00 75.19 105 SER A N 1
ATOM 847 C CA . SER A 1 105 ? -5.625 -3.965 -9.261 1.00 75.19 105 SER A CA 1
ATOM 848 C C . SER A 1 105 ? -4.748 -3.133 -10.207 1.00 75.19 105 SER A C 1
ATOM 850 O O . SER A 1 105 ? -4.086 -3.702 -11.072 1.00 75.19 105 SER A O 1
ATOM 852 N N . TYR A 1 106 ? -4.660 -1.813 -9.995 1.00 82.38 106 TYR A N 1
ATOM 853 C CA . TYR A 1 106 ? -3.775 -0.932 -10.770 1.00 82.38 106 TYR A CA 1
ATOM 854 C C . TYR A 1 106 ? -2.301 -1.305 -10.618 1.00 82.38 106 TYR A C 1
ATOM 856 O O . TYR A 1 106 ? -1.561 -1.321 -11.597 1.00 82.38 106 TYR A O 1
ATOM 864 N N . ASN A 1 107 ? -1.867 -1.621 -9.398 1.00 83.12 107 ASN A N 1
ATOM 865 C CA . ASN A 1 107 ? -0.499 -2.053 -9.146 1.00 83.12 107 ASN A CA 1
ATOM 866 C C . ASN A 1 107 ? -0.205 -3.367 -9.871 1.00 83.12 107 ASN A C 1
ATOM 868 O O . ASN A 1 107 ? 0.792 -3.438 -10.576 1.00 83.12 107 ASN A O 1
ATOM 872 N N . SER A 1 108 ? -1.087 -4.361 -9.751 1.00 78.94 108 SER A N 1
ATOM 873 C CA . SER A 1 108 ? -0.935 -5.659 -10.417 1.00 78.94 108 SER A CA 1
ATOM 874 C C . SER A 1 108 ? -0.872 -5.523 -11.941 1.00 78.94 108 SER A C 1
ATOM 876 O O . SER A 1 108 ? -0.052 -6.165 -12.588 1.00 78.94 108 SER A O 1
ATOM 878 N N . GLU A 1 109 ? -1.685 -4.647 -12.534 1.00 77.12 109 GLU A N 1
ATOM 879 C CA . GLU A 1 109 ? -1.612 -4.345 -13.967 1.00 77.12 109 GLU A CA 1
ATOM 880 C C . GLU A 1 109 ? -0.279 -3.695 -14.353 1.00 77.12 109 GLU A C 1
ATOM 882 O O . GLU A 1 109 ? 0.349 -4.104 -15.330 1.00 77.12 109 GLU A O 1
ATOM 887 N N . ASN A 1 110 ? 0.184 -2.719 -13.570 1.00 80.69 110 ASN A N 1
ATOM 888 C CA . ASN A 1 110 ? 1.446 -2.041 -13.846 1.00 80.69 110 ASN A CA 1
ATOM 889 C C . ASN A 1 110 ? 2.639 -3.009 -13.767 1.00 80.69 110 ASN A C 1
ATOM 891 O O . ASN A 1 110 ? 3.524 -2.950 -14.618 1.00 80.69 110 ASN A O 1
ATOM 895 N N . GLU A 1 111 ? 2.621 -3.955 -12.820 1.00 81.56 111 GLU A N 1
ATOM 896 C CA . GLU A 1 111 ? 3.596 -5.054 -12.749 1.00 81.56 111 GLU A CA 1
ATOM 897 C C . GLU A 1 111 ? 3.573 -5.918 -14.014 1.00 81.56 111 GLU A C 1
ATOM 899 O O . GLU A 1 111 ? 4.620 -6.294 -14.539 1.00 81.56 111 GLU A O 1
ATOM 904 N N . LEU A 1 112 ? 2.391 -6.249 -14.538 1.00 80.50 112 LEU A N 1
ATOM 905 C CA . LEU A 1 112 ? 2.273 -7.053 -15.755 1.00 80.50 112 LEU A CA 1
ATOM 906 C C . LEU A 1 112 ? 2.797 -6.306 -16.977 1.00 80.50 112 LEU A C 1
ATOM 908 O O . LEU A 1 112 ? 3.551 -6.884 -17.758 1.00 80.50 112 LEU A O 1
ATOM 912 N N . ILE A 1 113 ? 2.449 -5.028 -17.127 1.00 81.62 113 ILE A N 1
ATOM 913 C CA . ILE A 1 113 ? 2.968 -4.174 -18.201 1.00 81.62 113 ILE A CA 1
ATOM 914 C C . ILE A 1 113 ? 4.491 -4.080 -18.094 1.00 81.62 113 ILE A C 1
ATOM 916 O O . ILE A 1 113 ? 5.190 -4.245 -19.095 1.00 81.62 113 ILE A O 1
ATOM 920 N N . HIS A 1 114 ? 5.016 -3.869 -16.888 1.00 80.25 114 HIS A N 1
ATOM 921 C CA . HIS A 1 114 ? 6.449 -3.821 -16.628 1.00 80.25 114 HIS A CA 1
ATOM 922 C C . HIS A 1 114 ? 7.138 -5.140 -17.006 1.00 80.25 114 HIS A C 1
ATOM 924 O O . HIS A 1 114 ? 8.093 -5.142 -17.783 1.00 80.25 114 HIS A O 1
ATOM 930 N N . ASN A 1 115 ? 6.599 -6.278 -16.568 1.00 83.81 115 ASN A N 1
ATOM 931 C CA . ASN A 1 115 ? 7.118 -7.602 -16.907 1.00 83.81 115 ASN A CA 1
ATOM 932 C C . ASN A 1 115 ? 7.046 -7.893 -18.414 1.00 83.81 115 ASN A C 1
ATOM 934 O O . ASN A 1 115 ? 7.980 -8.466 -18.976 1.00 83.81 115 ASN A O 1
ATOM 938 N N . GLN A 1 116 ? 5.981 -7.465 -19.098 1.00 83.31 116 GLN A N 1
ATOM 939 C CA . GLN A 1 116 ? 5.861 -7.573 -20.555 1.00 83.31 116 GLN A CA 1
ATOM 940 C C . GLN A 1 116 ? 6.908 -6.716 -21.275 1.00 83.31 116 GLN A C 1
ATOM 942 O O . GLN A 1 116 ? 7.527 -7.186 -22.235 1.00 83.31 116 GLN A O 1
ATOM 947 N N . ARG A 1 117 ? 7.147 -5.481 -20.808 1.00 81.12 117 ARG A N 1
ATOM 948 C CA . ARG A 1 117 ? 8.216 -4.612 -21.326 1.00 81.12 117 ARG A CA 1
ATOM 949 C C . ARG A 1 117 ? 9.578 -5.259 -21.116 1.00 81.12 117 ARG A C 1
ATOM 951 O O . ARG A 1 117 ? 10.326 -5.382 -22.081 1.00 81.12 117 ARG A O 1
ATOM 958 N N . ILE A 1 118 ? 9.875 -5.747 -19.911 1.00 80.06 118 ILE A N 1
ATOM 959 C CA . ILE A 1 118 ? 11.120 -6.466 -19.631 1.00 80.06 118 ILE A CA 1
ATOM 960 C C . ILE A 1 118 ? 11.247 -7.674 -20.552 1.00 80.06 118 ILE A C 1
ATOM 962 O O . ILE A 1 118 ? 12.278 -7.812 -21.188 1.00 80.06 118 ILE A O 1
ATOM 966 N N . ALA A 1 119 ? 10.241 -8.534 -20.704 1.00 83.75 119 ALA A N 1
ATOM 967 C CA . ALA A 1 119 ? 10.337 -9.712 -21.571 1.00 83.75 119 ALA A CA 1
ATOM 968 C C . ALA A 1 119 ? 10.600 -9.341 -23.046 1.00 83.75 119 ALA A C 1
ATOM 970 O O . ALA A 1 119 ? 11.466 -9.930 -23.702 1.00 83.75 119 ALA A O 1
ATOM 971 N N . LYS A 1 120 ? 9.902 -8.320 -23.560 1.00 80.81 120 LYS A N 1
ATOM 972 C CA . LYS A 1 120 ? 10.067 -7.830 -24.935 1.00 80.81 120 LYS A CA 1
ATOM 973 C C . LYS A 1 120 ? 11.435 -7.190 -25.163 1.00 80.81 120 LYS A C 1
ATOM 975 O O . LYS A 1 120 ? 12.060 -7.432 -26.187 1.00 80.81 120 LYS A O 1
ATOM 980 N N . TYR A 1 121 ? 11.907 -6.374 -24.230 1.00 73.12 121 TYR A N 1
ATOM 981 C CA . TYR A 1 121 ? 13.144 -5.622 -24.411 1.00 73.12 121 TYR A CA 1
ATOM 982 C C . TYR A 1 121 ? 14.380 -6.383 -23.941 1.00 73.12 121 TYR A C 1
ATOM 984 O O . TYR A 1 121 ? 15.418 -6.273 -24.574 1.00 73.12 121 TYR A O 1
ATOM 992 N N . SER A 1 122 ? 14.283 -7.225 -22.913 1.00 73.75 122 SER A N 1
ATOM 993 C CA . SER A 1 122 ? 15.376 -8.118 -22.503 1.00 73.75 122 SER A CA 1
ATOM 994 C C . SER A 1 122 ? 15.710 -9.146 -23.580 1.00 73.75 122 SER A C 1
ATOM 996 O O . SER A 1 122 ? 16.885 -9.430 -23.777 1.00 73.75 122 SER A O 1
ATOM 998 N N . SER A 1 123 ? 14.720 -9.663 -24.319 1.00 69.81 123 SER A N 1
ATOM 999 C CA . SER A 1 123 ? 14.972 -10.538 -25.472 1.00 69.81 123 SER A CA 1
ATOM 1000 C C . SER A 1 123 ? 15.645 -9.784 -26.618 1.00 69.81 123 SER A C 1
ATOM 1002 O O . SER A 1 123 ? 16.647 -10.261 -27.137 1.00 69.81 123 SER A O 1
ATOM 1004 N N . VAL A 1 124 ? 15.184 -8.571 -26.942 1.00 69.56 124 VAL A N 1
ATOM 1005 C CA . VAL A 1 124 ? 15.830 -7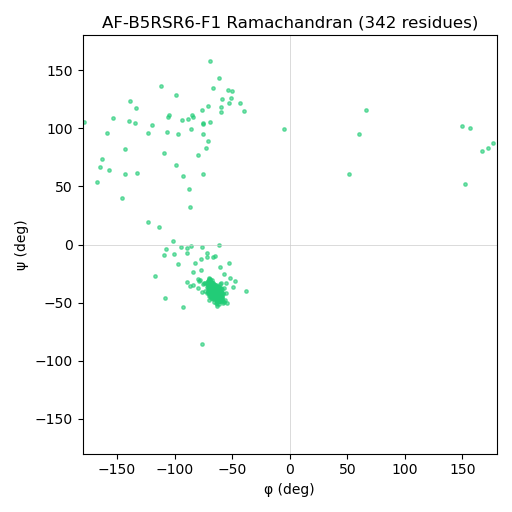.701 -27.943 1.00 69.56 124 VAL A CA 1
ATOM 1006 C C . VAL A 1 124 ? 17.261 -7.344 -27.541 1.00 69.56 124 VAL A C 1
ATOM 1008 O O . VAL A 1 124 ? 18.153 -7.379 -28.386 1.00 69.56 124 VAL A O 1
ATOM 1011 N N . ILE A 1 125 ? 17.497 -7.036 -26.264 1.00 66.56 125 ILE A N 1
ATOM 1012 C CA . ILE A 1 125 ? 18.831 -6.777 -25.721 1.00 66.56 125 ILE A CA 1
ATOM 1013 C C . ILE A 1 125 ? 19.675 -8.046 -25.850 1.00 66.56 125 ILE A C 1
ATOM 1015 O O . ILE A 1 125 ? 20.741 -7.970 -26.440 1.00 66.56 125 ILE A O 1
ATOM 1019 N N . ARG A 1 126 ? 19.192 -9.210 -25.397 1.00 64.94 126 ARG A N 1
ATOM 1020 C CA . ARG A 1 126 ? 19.920 -10.491 -25.425 1.00 64.94 126 ARG A CA 1
ATOM 1021 C C . ARG A 1 126 ? 20.273 -10.958 -26.839 1.00 64.94 126 ARG A C 1
ATOM 1023 O O . ARG A 1 126 ? 21.384 -11.432 -27.043 1.00 64.94 126 ARG A O 1
ATOM 1030 N N . ASP A 1 127 ? 19.368 -10.797 -27.800 1.00 63.34 127 ASP A N 1
ATOM 1031 C CA . ASP A 1 127 ? 19.589 -11.199 -29.194 1.00 63.34 127 ASP A CA 1
ATOM 1032 C C . ASP A 1 127 ? 20.499 -10.207 -29.951 1.00 63.34 127 ASP A C 1
ATOM 1034 O O . ASP A 1 127 ? 21.144 -10.590 -30.923 1.00 63.34 127 ASP A O 1
ATOM 1038 N N . ASN A 1 128 ? 20.609 -8.952 -29.488 1.00 60.94 128 ASN A N 1
ATOM 1039 C CA . ASN A 1 128 ? 21.583 -7.968 -29.990 1.00 60.94 128 ASN A CA 1
ATOM 1040 C C . ASN A 1 128 ? 22.886 -7.920 -29.164 1.00 60.94 128 ASN A C 1
ATOM 1042 O O . ASN A 1 128 ? 23.793 -7.161 -29.506 1.00 60.94 128 ASN A O 1
ATOM 1046 N N . PHE A 1 129 ? 23.011 -8.708 -28.090 1.00 57.22 129 PHE A N 1
ATOM 1047 C CA . PHE A 1 129 ? 24.144 -8.664 -27.156 1.00 57.22 129 PHE A CA 1
ATOM 1048 C C . PHE A 1 129 ? 25.316 -9.547 -27.583 1.00 57.22 129 PHE A C 1
ATOM 1050 O O . PHE A 1 129 ? 25.924 -10.245 -26.774 1.00 57.22 129 PHE A O 1
ATOM 1057 N N . ASP A 1 130 ? 25.711 -9.435 -28.844 1.00 65.06 130 ASP A N 1
ATOM 1058 C CA . ASP A 1 130 ? 27.135 -9.489 -29.134 1.00 65.06 130 ASP A CA 1
ATOM 1059 C C . ASP A 1 130 ? 27.612 -8.041 -29.284 1.00 65.06 130 ASP A C 1
ATOM 1061 O O . ASP A 1 130 ? 27.911 -7.538 -30.365 1.00 65.06 130 ASP A O 1
ATOM 1065 N N . GLU A 1 131 ? 27.613 -7.309 -28.161 1.00 64.12 131 GLU A N 1
ATOM 1066 C CA . GLU A 1 131 ? 28.124 -5.933 -28.108 1.00 64.12 131 GLU A CA 1
ATOM 1067 C C . GLU A 1 131 ? 29.583 -5.879 -28.586 1.00 64.12 131 GLU A C 1
ATOM 1069 O O . GLU A 1 131 ? 30.038 -4.868 -29.122 1.00 64.12 131 GLU A O 1
ATOM 1074 N N . SER A 1 132 ? 30.299 -7.002 -28.471 1.00 64.69 132 SER A N 1
ATOM 1075 C CA . SER A 1 132 ? 31.615 -7.177 -29.066 1.00 64.69 132 SER A CA 1
ATOM 1076 C C . SER A 1 132 ? 31.559 -7.110 -30.593 1.00 64.69 132 SER A C 1
ATOM 1078 O O . SER A 1 132 ? 32.409 -6.448 -31.178 1.00 64.69 132 SER A O 1
ATOM 1080 N N . ASP A 1 133 ? 30.553 -7.697 -31.238 1.00 70.12 133 ASP A N 1
ATOM 1081 C CA . ASP A 1 133 ? 30.398 -7.699 -32.691 1.00 70.12 133 ASP A CA 1
ATOM 1082 C C . ASP A 1 133 ? 29.807 -6.398 -33.236 1.00 70.12 133 ASP A C 1
ATOM 1084 O O . ASP A 1 133 ? 30.307 -5.901 -34.240 1.00 70.12 133 ASP A O 1
ATOM 1088 N N . LEU A 1 134 ? 28.854 -5.759 -32.549 1.00 70.75 134 LEU A N 1
ATOM 1089 C CA . LEU A 1 134 ? 28.366 -4.420 -32.926 1.00 70.75 134 LEU A CA 1
ATOM 1090 C C . LEU A 1 134 ? 29.459 -3.353 -32.784 1.00 70.75 134 LEU A C 1
ATOM 1092 O O . LEU A 1 134 ? 29.629 -2.508 -33.665 1.00 70.75 134 LEU A O 1
ATOM 1096 N N . ARG A 1 135 ? 30.249 -3.403 -31.699 1.00 71.00 135 ARG A N 1
ATOM 1097 C CA . ARG A 1 135 ? 31.431 -2.540 -31.537 1.00 71.00 135 ARG A CA 1
ATOM 1098 C C . ARG A 1 135 ? 32.501 -2.883 -32.560 1.00 71.00 135 ARG A C 1
ATOM 1100 O O . ARG A 1 135 ? 33.087 -1.973 -33.141 1.00 71.00 135 ARG A O 1
ATOM 1107 N N . LYS A 1 136 ? 32.757 -4.166 -32.824 1.00 71.50 136 LYS A N 1
ATOM 1108 C CA . LYS A 1 136 ? 33.665 -4.558 -33.905 1.00 71.50 136 LYS A CA 1
ATOM 1109 C C . LYS A 1 136 ? 33.169 -4.035 -35.239 1.00 71.50 136 LYS A C 1
ATOM 1111 O O . LYS A 1 136 ? 34.016 -3.588 -35.982 1.00 71.50 136 LYS A O 1
ATOM 1116 N N . ASP A 1 137 ? 31.873 -4.006 -35.532 1.00 70.88 137 ASP A N 1
ATOM 1117 C CA . ASP A 1 137 ? 31.353 -3.507 -36.809 1.00 70.88 137 ASP A CA 1
ATOM 1118 C C . ASP A 1 137 ? 31.406 -1.969 -36.914 1.00 70.88 137 ASP A C 1
ATOM 1120 O O . ASP A 1 137 ? 31.732 -1.415 -37.962 1.00 70.88 137 ASP A O 1
ATOM 1124 N N . LEU A 1 138 ? 31.237 -1.264 -35.788 1.00 71.00 138 LEU A N 1
ATOM 1125 C CA . LEU A 1 138 ? 31.524 0.173 -35.652 1.00 71.00 138 LEU A CA 1
ATOM 1126 C C . LEU A 1 138 ? 32.997 0.514 -35.940 1.00 71.00 138 LEU A C 1
ATOM 1128 O O . LEU A 1 138 ? 33.300 1.589 -36.462 1.00 71.00 138 LEU A O 1
ATOM 1132 N N . PHE A 1 139 ? 33.917 -0.395 -35.599 1.00 72.12 139 PHE A N 1
ATOM 1133 C CA . PHE A 1 139 ? 35.362 -0.206 -35.756 1.00 72.12 139 PHE A CA 1
ATOM 1134 C C . PHE A 1 139 ? 35.991 -1.042 -36.885 1.00 72.12 139 PHE A C 1
ATOM 1136 O O . PHE A 1 139 ? 37.169 -0.848 -37.180 1.00 72.12 139 PHE A O 1
ATOM 1143 N N . SER A 1 140 ? 35.244 -1.911 -37.573 1.00 67.50 140 SER A N 1
ATOM 1144 C CA . SER A 1 140 ? 35.729 -2.826 -38.627 1.00 67.50 140 SER A CA 1
ATOM 1145 C C . SER A 1 140 ? 36.138 -2.047 -39.870 1.00 67.50 140 SER A C 1
ATOM 1147 O O . S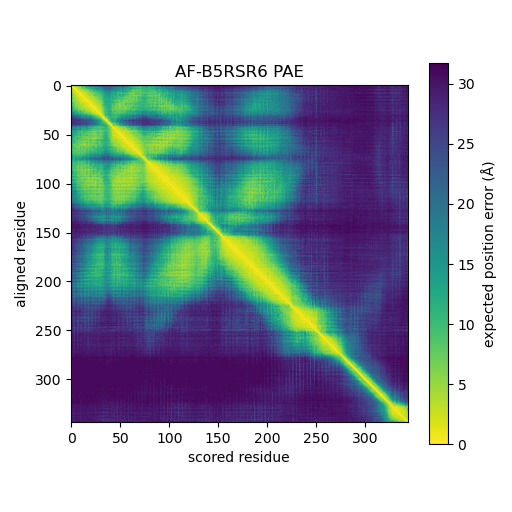ER A 1 140 ? 37.081 -2.403 -40.573 1.00 67.50 140 SER A O 1
ATOM 1149 N N . GLY A 1 141 ? 35.488 -0.905 -40.088 1.00 61.50 141 GLY A N 1
ATOM 1150 C CA . GLY A 1 141 ? 35.862 0.075 -41.095 1.00 61.50 141 GLY A CA 1
ATOM 1151 C C . GLY A 1 141 ? 37.134 0.872 -40.776 1.00 61.50 141 GLY A C 1
ATOM 1152 O O . GLY A 1 141 ? 37.630 1.578 -41.654 1.00 61.50 141 GLY A O 1
ATOM 1153 N N . ARG A 1 142 ? 37.663 0.773 -39.546 1.00 63.22 142 ARG A N 1
ATOM 1154 C CA . ARG A 1 142 ? 38.858 1.487 -39.056 1.00 63.22 142 ARG A CA 1
ATOM 1155 C C . ARG A 1 142 ? 40.007 0.543 -38.673 1.00 63.22 142 ARG A C 1
ATOM 1157 O O . ARG A 1 142 ? 41.165 0.947 -38.759 1.00 63.22 142 ARG A O 1
ATOM 1164 N N . SER A 1 143 ? 39.718 -0.696 -38.279 1.00 61.72 143 SER A N 1
ATOM 1165 C CA . SER A 1 143 ? 40.719 -1.694 -37.906 1.00 61.72 143 SER A CA 1
ATOM 1166 C C . SER A 1 143 ? 41.257 -2.422 -39.137 1.00 61.72 143 SER A C 1
ATOM 1168 O O . SER A 1 143 ? 40.577 -3.235 -39.753 1.00 61.72 143 SER A O 1
ATOM 1170 N N . THR A 1 144 ? 42.521 -2.136 -39.454 1.00 59.84 144 THR A N 1
ATOM 1171 C CA . THR A 1 144 ? 43.457 -3.052 -40.126 1.00 59.84 144 THR A CA 1
ATOM 1172 C C . THR A 1 144 ? 42.947 -3.691 -41.416 1.00 59.84 144 THR A C 1
ATOM 1174 O O . THR A 1 144 ? 42.890 -4.914 -41.555 1.00 59.84 144 THR A O 1
ATOM 1177 N N . LYS A 1 145 ? 42.627 -2.865 -42.412 1.00 55.09 145 LYS A N 1
ATOM 1178 C CA . LYS A 1 145 ? 42.607 -3.347 -43.789 1.00 55.09 145 LYS A CA 1
ATOM 1179 C C . LYS A 1 145 ? 44.050 -3.473 -44.254 1.00 55.09 145 LYS A C 1
ATOM 1181 O O . LYS A 1 145 ? 44.639 -2.484 -44.664 1.00 55.09 145 LYS A O 1
ATOM 1186 N N . ASP A 1 146 ? 44.577 -4.685 -44.120 1.00 54.59 146 ASP A N 1
ATOM 1187 C CA . ASP A 1 146 ? 45.695 -5.256 -44.870 1.00 54.59 146 ASP A CA 1
ATOM 1188 C C . ASP A 1 146 ? 46.202 -4.331 -46.000 1.00 54.59 146 ASP A C 1
ATOM 1190 O O . ASP A 1 146 ? 45.603 -4.249 -47.083 1.00 54.59 146 ASP A O 1
ATOM 1194 N N . ASP A 1 147 ? 47.296 -3.610 -45.718 1.00 54.94 147 ASP A N 1
ATOM 1195 C CA . ASP A 1 147 ? 47.974 -2.664 -46.623 1.00 54.94 147 ASP A CA 1
ATOM 1196 C C . ASP A 1 147 ? 48.319 -3.296 -47.990 1.00 54.94 147 ASP A C 1
ATOM 1198 O O . ASP A 1 147 ? 48.549 -2.606 -48.987 1.00 54.94 147 ASP A O 1
ATOM 1202 N N . SER A 1 148 ? 48.281 -4.627 -48.069 1.00 54.56 148 SER A N 1
ATOM 1203 C CA . SER A 1 148 ? 48.536 -5.444 -49.253 1.00 54.56 148 SER A CA 1
ATOM 1204 C C . SER A 1 148 ? 47.483 -5.291 -50.363 1.00 54.56 148 SER A C 1
ATOM 1206 O O . SER A 1 148 ? 47.821 -5.398 -51.542 1.00 54.56 148 SER A O 1
ATOM 1208 N N . LYS A 1 149 ? 46.207 -5.013 -50.038 1.00 54.62 149 LYS A N 1
ATOM 1209 C CA . LYS A 1 149 ? 45.102 -4.951 -51.031 1.00 54.62 149 LYS A CA 1
ATOM 1210 C C . LYS A 1 149 ? 44.720 -3.524 -51.454 1.00 54.62 149 LYS A C 1
ATOM 1212 O O . LYS A 1 149 ? 43.924 -3.345 -52.378 1.00 54.62 149 LYS A O 1
ATOM 1217 N N . VAL A 1 150 ? 45.270 -2.505 -50.790 1.00 55.56 150 VAL A N 1
ATOM 1218 C CA . VAL A 1 150 ? 44.952 -1.080 -51.014 1.00 55.56 150 VAL A CA 1
ATOM 1219 C C . VAL A 1 150 ? 45.753 -0.483 -52.179 1.00 55.56 150 VAL A C 1
ATOM 1221 O O . VAL A 1 150 ? 45.266 0.421 -52.851 1.00 55.56 150 VAL A O 1
ATOM 1224 N N . LYS A 1 151 ? 46.915 -1.052 -52.524 1.00 57.78 151 LYS A N 1
ATOM 1225 C CA . LYS A 1 151 ? 47.795 -0.536 -53.593 1.00 57.78 151 LYS A CA 1
ATOM 1226 C C . LYS A 1 151 ? 47.229 -0.570 -55.026 1.00 57.78 151 LYS A C 1
ATOM 1228 O O . LYS A 1 151 ? 47.837 0.031 -55.900 1.00 57.78 151 LYS A O 1
ATOM 1233 N N . ASN A 1 152 ? 46.094 -1.230 -55.283 1.00 58.62 152 ASN A N 1
ATOM 1234 C CA . ASN A 1 152 ? 45.528 -1.405 -56.635 1.00 58.62 152 ASN A CA 1
ATOM 1235 C C . ASN A 1 152 ? 44.083 -0.879 -56.804 1.00 58.62 152 ASN A C 1
ATOM 1237 O O . ASN A 1 152 ? 43.390 -1.305 -57.726 1.00 58.62 152 ASN A O 1
ATOM 1241 N N . LYS A 1 153 ? 43.583 0.004 -55.926 1.00 61.41 153 LYS A N 1
ATOM 1242 C CA . LYS A 1 153 ? 42.230 0.585 -56.055 1.00 61.41 153 LYS A CA 1
ATOM 1243 C C . LYS A 1 153 ? 42.271 2.074 -56.386 1.00 61.41 153 LYS A C 1
ATOM 1245 O O . LYS A 1 153 ? 43.034 2.823 -55.787 1.00 61.41 153 LYS A O 1
ATOM 1250 N N . THR A 1 154 ? 41.424 2.495 -57.325 1.00 75.88 154 THR A N 1
ATOM 1251 C CA . THR A 1 154 ? 41.261 3.900 -57.718 1.00 75.88 154 THR A CA 1
ATOM 1252 C C . THR A 1 154 ? 40.782 4.733 -56.522 1.00 75.88 154 THR A C 1
ATOM 1254 O O . THR A 1 154 ? 39.955 4.274 -55.736 1.00 75.88 154 THR A O 1
ATOM 1257 N N . ILE A 1 155 ? 41.257 5.979 -56.401 1.00 75.69 155 ILE A N 1
ATOM 1258 C CA . ILE A 1 155 ? 40.929 6.921 -55.307 1.00 75.69 155 ILE A CA 1
ATOM 1259 C C . ILE A 1 155 ? 39.409 7.038 -55.064 1.00 75.69 155 ILE A C 1
ATOM 1261 O O . ILE A 1 155 ? 38.960 7.103 -53.921 1.00 75.69 155 ILE A O 1
ATOM 1265 N N . GLN A 1 156 ? 38.603 6.980 -56.127 1.00 78.44 156 GLN A N 1
ATOM 1266 C CA . GLN A 1 156 ? 37.137 6.991 -56.058 1.00 78.44 156 GLN A CA 1
ATOM 1267 C C . GLN A 1 156 ? 36.556 5.792 -55.284 1.00 78.44 156 GLN A C 1
ATOM 1269 O O . GLN A 1 156 ? 35.652 5.967 -54.468 1.00 78.44 156 GLN A O 1
ATOM 1274 N N . ASP A 1 157 ? 37.103 4.586 -55.465 1.00 75.94 157 ASP A N 1
ATOM 1275 C CA . ASP A 1 157 ? 36.663 3.386 -54.738 1.00 75.94 157 ASP A CA 1
ATOM 1276 C C . ASP A 1 157 ? 37.023 3.465 -53.253 1.00 75.94 157 ASP A C 1
ATOM 1278 O O . ASP A 1 157 ? 36.296 2.958 -52.393 1.00 75.94 157 ASP A O 1
ATOM 1282 N N . GLN A 1 158 ? 38.146 4.116 -52.940 1.00 76.94 158 GLN A N 1
ATOM 1283 C CA . GLN A 1 158 ? 38.552 4.373 -51.567 1.00 76.94 158 GLN A CA 1
ATOM 1284 C C . GLN A 1 158 ? 37.562 5.334 -50.895 1.00 76.94 158 GLN A C 1
ATOM 1286 O O . GLN A 1 158 ? 37.019 4.990 -49.843 1.00 76.94 158 GLN A O 1
ATOM 1291 N N . ILE A 1 159 ? 37.235 6.463 -51.534 1.00 81.00 159 ILE A N 1
ATOM 1292 C CA . ILE A 1 159 ? 36.259 7.450 -51.037 1.00 81.00 159 ILE A CA 1
ATOM 1293 C C . ILE A 1 159 ? 34.871 6.822 -50.846 1.00 81.00 159 ILE A C 1
ATOM 1295 O O . ILE A 1 159 ? 34.254 7.000 -49.794 1.00 81.00 159 ILE A O 1
ATOM 1299 N N . LEU A 1 160 ? 34.379 6.044 -51.812 1.00 83.00 160 LEU A N 1
ATOM 1300 C CA . LEU A 1 160 ? 33.094 5.346 -51.688 1.00 83.00 160 LEU A CA 1
ATOM 1301 C C . LEU A 1 160 ? 33.100 4.330 -50.537 1.00 83.00 160 LEU A C 1
ATOM 1303 O O . LEU A 1 160 ? 32.120 4.228 -49.799 1.00 83.00 160 LEU A O 1
ATOM 1307 N N . SER A 1 161 ? 34.214 3.620 -50.325 1.00 77.88 161 SER A N 1
ATOM 1308 C CA . SER A 1 161 ? 34.347 2.696 -49.192 1.00 77.88 161 SER A CA 1
ATOM 1309 C C . SER A 1 161 ? 34.378 3.410 -47.837 1.00 77.88 161 SER A C 1
ATOM 1311 O O . SER A 1 161 ? 33.796 2.905 -46.878 1.00 77.88 161 SER A O 1
ATOM 1313 N N . HIS A 1 162 ? 34.986 4.599 -47.763 1.00 81.69 162 HIS A N 1
ATOM 1314 C CA . HIS A 1 162 ? 34.992 5.423 -46.555 1.00 81.69 162 HIS A CA 1
ATOM 1315 C C . HIS A 1 162 ? 33.601 5.974 -46.241 1.00 81.69 162 HIS A C 1
ATOM 1317 O O . HIS A 1 162 ? 33.164 5.869 -45.101 1.00 81.69 162 HIS A O 1
ATOM 1323 N N . ASN A 1 163 ? 32.865 6.474 -47.238 1.00 85.69 163 ASN A N 1
ATOM 1324 C CA . ASN A 1 163 ? 31.482 6.918 -47.040 1.00 85.69 163 ASN A CA 1
ATOM 1325 C C . ASN A 1 163 ? 30.581 5.764 -46.585 1.00 85.69 163 ASN A C 1
ATOM 1327 O O . ASN A 1 163 ? 29.847 5.908 -45.614 1.00 85.69 163 ASN A O 1
ATOM 1331 N N . LYS A 1 164 ? 30.703 4.584 -47.211 1.00 83.44 164 LYS A N 1
ATOM 1332 C CA . LYS A 1 164 ? 29.968 3.381 -46.794 1.00 83.44 164 LYS A CA 1
ATOM 1333 C C . LYS A 1 164 ? 30.303 2.964 -45.357 1.00 83.44 164 LYS A C 1
ATOM 1335 O O . LYS A 1 164 ? 29.402 2.594 -44.616 1.00 83.44 164 LYS A O 1
ATOM 1340 N N . SER A 1 165 ? 31.574 3.051 -44.961 1.00 81.75 165 SER A N 1
ATOM 1341 C CA . SER A 1 165 ? 32.039 2.777 -43.594 1.00 81.75 165 SER A CA 1
ATOM 1342 C C . SER A 1 165 ? 31.472 3.776 -42.577 1.00 81.75 165 SER A C 1
ATOM 1344 O O . SER A 1 165 ? 30.960 3.371 -41.539 1.00 81.75 165 SER A O 1
ATOM 1346 N N . ILE A 1 166 ? 31.469 5.073 -42.900 1.00 84.38 166 ILE A N 1
ATOM 1347 C CA . ILE A 1 166 ? 30.891 6.120 -42.044 1.00 84.38 166 ILE A CA 1
ATOM 1348 C C . ILE A 1 166 ? 29.379 5.920 -41.889 1.00 84.38 166 ILE A C 1
ATOM 1350 O O . ILE A 1 166 ? 28.868 5.979 -40.774 1.00 84.38 166 ILE A O 1
ATOM 1354 N N . THR A 1 167 ? 28.658 5.641 -42.979 1.00 87.56 167 THR A N 1
ATOM 1355 C CA . THR A 1 167 ? 27.215 5.362 -42.925 1.00 87.56 167 THR A CA 1
ATOM 1356 C C . THR A 1 167 ? 26.916 4.095 -42.125 1.00 87.56 167 THR A C 1
ATOM 1358 O O . THR A 1 167 ? 26.001 4.109 -41.307 1.00 87.56 167 THR A O 1
ATOM 1361 N N . SER A 1 168 ? 27.711 3.035 -42.306 1.00 82.56 168 SER A N 1
ATOM 1362 C CA . SER A 1 168 ? 27.629 1.802 -41.513 1.00 82.56 168 SER A CA 1
ATOM 1363 C C . SER A 1 168 ? 27.817 2.092 -40.024 1.00 82.56 168 SER A C 1
ATOM 1365 O O . SER A 1 168 ? 26.969 1.737 -39.217 1.00 82.56 168 SER A O 1
ATOM 1367 N N . ALA A 1 169 ? 28.870 2.826 -39.657 1.00 83.75 169 ALA A N 1
ATOM 1368 C CA . ALA A 1 169 ? 29.142 3.188 -38.271 1.00 83.75 169 ALA A CA 1
ATOM 1369 C C . ALA A 1 169 ? 28.040 4.076 -37.666 1.00 83.75 169 ALA A C 1
ATOM 1371 O O . ALA A 1 169 ? 27.672 3.907 -36.505 1.00 83.75 169 ALA A O 1
ATOM 1372 N N . LEU A 1 170 ? 27.467 5.001 -38.439 1.00 87.75 170 LEU A N 1
ATOM 1373 C CA . LEU A 1 170 ? 26.358 5.838 -37.981 1.00 87.75 170 LEU A CA 1
ATOM 1374 C C . LEU A 1 170 ? 25.070 5.023 -37.788 1.00 87.75 170 LEU A C 1
ATOM 1376 O O . LEU A 1 170 ? 24.355 5.228 -36.808 1.00 87.75 170 LEU A O 1
ATOM 1380 N N . GLN A 1 171 ? 24.798 4.065 -38.677 1.00 84.88 171 GLN A N 1
ATOM 1381 C CA . GLN A 1 171 ? 23.678 3.134 -38.545 1.00 84.88 171 GLN A CA 1
ATOM 1382 C C . GLN A 1 171 ? 23.833 2.248 -37.301 1.00 84.88 171 GLN A C 1
ATOM 1384 O O . GLN A 1 171 ? 22.898 2.164 -36.504 1.00 84.88 171 GLN A O 1
ATOM 1389 N N . SER A 1 172 ? 25.019 1.678 -37.077 1.00 82.44 172 SER A N 1
ATOM 1390 C CA . SER A 1 172 ? 25.319 0.884 -35.881 1.00 82.44 172 SER A CA 1
ATOM 1391 C C . SER A 1 172 ? 25.285 1.732 -34.601 1.00 82.44 172 SER A C 1
ATOM 1393 O O . SER A 1 172 ? 24.796 1.273 -33.573 1.00 82.44 172 SER A O 1
ATOM 1395 N N . THR A 1 173 ? 25.714 3.001 -34.654 1.00 87.88 173 THR A N 1
ATOM 1396 C CA . THR A 1 173 ? 25.611 3.941 -33.518 1.00 87.88 173 THR A CA 1
ATOM 1397 C C . THR A 1 173 ? 24.153 4.246 -33.200 1.00 87.88 173 THR A C 1
ATOM 1399 O O . THR A 1 173 ? 23.770 4.243 -32.035 1.00 87.88 173 THR A O 1
ATOM 1402 N N . ARG A 1 174 ? 23.310 4.465 -34.217 1.00 86.12 174 ARG A N 1
ATOM 1403 C CA . ARG A 1 174 ? 21.867 4.668 -34.033 1.00 86.12 174 ARG A CA 1
ATOM 1404 C C . ARG A 1 174 ? 21.214 3.446 -33.391 1.00 86.12 174 ARG A C 1
ATOM 1406 O O . ARG A 1 174 ? 20.367 3.606 -32.515 1.00 86.12 174 ARG A O 1
ATOM 1413 N N . GLN A 1 175 ? 21.601 2.244 -33.813 1.00 83.12 175 GLN A N 1
ATOM 1414 C CA . GLN A 1 175 ? 21.115 0.998 -33.216 1.00 83.12 175 GLN A CA 1
ATOM 1415 C C . GLN A 1 175 ? 21.546 0.879 -31.751 1.00 83.12 175 GLN A C 1
ATOM 1417 O O . GLN A 1 175 ? 20.689 0.673 -30.897 1.00 83.12 175 GLN A O 1
ATOM 1422 N N . LEU A 1 176 ? 22.828 1.110 -31.445 1.00 84.00 176 LEU A N 1
ATOM 1423 C CA . LEU A 1 176 ? 23.345 1.116 -30.073 1.00 84.00 176 LEU A CA 1
ATOM 1424 C C . LEU A 1 176 ? 22.611 2.150 -29.211 1.00 84.00 176 LEU A C 1
ATOM 1426 O O . LEU A 1 176 ? 22.113 1.808 -28.146 1.00 84.00 176 LEU A O 1
ATOM 1430 N N . MET A 1 177 ? 22.465 3.384 -29.699 1.00 85.44 177 MET A N 1
ATOM 1431 C CA . MET A 1 177 ? 21.756 4.456 -28.998 1.00 85.44 177 MET A CA 1
ATOM 1432 C C . MET A 1 177 ? 20.300 4.078 -28.708 1.00 85.44 177 MET A C 1
ATOM 1434 O O . MET A 1 177 ? 19.829 4.294 -27.597 1.00 85.44 177 MET A O 1
ATOM 1438 N N . SER A 1 178 ? 19.605 3.468 -29.672 1.00 83.50 178 SER A N 1
ATOM 1439 C CA . SER A 1 178 ? 18.220 3.011 -29.489 1.00 83.50 178 SER A CA 1
ATOM 1440 C C . SER A 1 178 ? 18.125 1.945 -28.391 1.00 83.50 178 SER A C 1
ATOM 1442 O O . SER A 1 178 ? 17.232 2.002 -27.550 1.00 83.50 178 SER A O 1
ATOM 1444 N N . THR A 1 179 ? 19.076 1.010 -28.345 1.00 81.62 179 THR A N 1
ATOM 1445 C CA . THR A 1 179 ? 19.152 -0.020 -27.299 1.00 81.62 179 THR A CA 1
ATOM 1446 C C . THR A 1 179 ? 19.495 0.570 -25.932 1.00 81.62 179 THR A C 1
ATOM 1448 O O . THR A 1 179 ? 1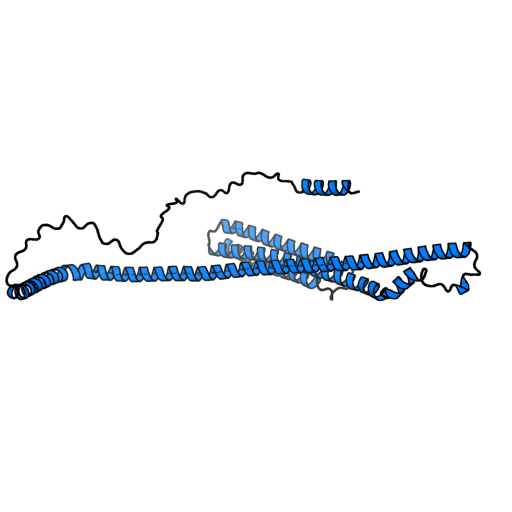8.879 0.207 -24.932 1.00 81.62 179 THR A O 1
ATOM 1451 N N . SER A 1 180 ? 20.440 1.509 -25.866 1.00 82.56 180 SER A N 1
ATOM 1452 C CA . SER A 1 180 ? 20.807 2.183 -24.617 1.00 82.56 180 SER A CA 1
ATOM 1453 C C . SER A 1 180 ? 19.670 3.039 -24.057 1.00 82.56 180 SER A C 1
ATOM 1455 O O . SER A 1 180 ? 19.505 3.095 -22.839 1.00 82.56 180 SER A O 1
ATOM 1457 N N . ILE A 1 181 ? 18.856 3.662 -24.919 1.00 87.06 181 ILE A N 1
ATOM 1458 C CA . ILE A 1 181 ? 17.629 4.358 -24.504 1.00 87.06 181 ILE A CA 1
ATOM 1459 C C . ILE A 1 181 ? 16.670 3.364 -23.847 1.00 87.06 181 ILE A C 1
ATOM 1461 O O . ILE A 1 181 ? 16.277 3.585 -22.709 1.00 87.06 181 ILE A O 1
ATOM 1465 N N . VAL A 1 182 ? 16.380 2.230 -24.492 1.00 83.88 182 VAL A N 1
ATOM 1466 C CA . VAL A 1 182 ? 15.509 1.181 -23.929 1.00 83.88 182 VAL A CA 1
ATOM 1467 C C . VAL A 1 182 ? 16.036 0.663 -22.586 1.00 83.88 182 VAL A C 1
ATOM 1469 O O . VAL A 1 182 ? 15.275 0.477 -21.642 1.00 83.88 182 VAL A O 1
ATOM 1472 N N . GLN A 1 183 ? 17.347 0.455 -22.459 1.00 82.12 183 GLN A N 1
ATOM 1473 C CA . GLN A 1 183 ? 17.955 0.044 -21.192 1.00 82.12 183 GLN A CA 1
ATOM 1474 C C . GLN A 1 183 ? 17.809 1.118 -20.100 1.00 82.12 183 GLN A C 1
ATOM 1476 O O . GLN A 1 183 ? 17.626 0.781 -18.930 1.00 82.12 183 GLN A O 1
ATOM 1481 N N . THR A 1 184 ? 17.868 2.398 -20.477 1.00 87.25 184 THR A N 1
ATOM 1482 C CA . THR A 1 184 ? 17.648 3.528 -19.563 1.00 87.25 184 THR A CA 1
ATOM 1483 C C . THR A 1 184 ? 16.179 3.621 -19.149 1.00 87.25 184 THR A C 1
ATOM 1485 O O . THR A 1 184 ? 15.910 3.797 -17.966 1.00 87.25 184 THR A O 1
ATOM 1488 N N . GLU A 1 185 ? 15.241 3.423 -20.082 1.00 84.62 185 GLU A N 1
ATOM 1489 C CA . GLU A 1 185 ? 13.795 3.362 -19.814 1.00 84.62 185 GLU A CA 1
ATOM 1490 C C . GLU A 1 185 ? 13.443 2.231 -18.833 1.00 84.62 185 GLU A C 1
ATOM 1492 O O . GLU A 1 185 ? 12.698 2.423 -17.880 1.00 84.62 185 GLU A O 1
ATOM 1497 N N . LEU A 1 186 ? 14.044 1.052 -18.992 1.00 83.31 186 LEU A N 1
ATOM 1498 C CA . LEU A 1 186 ? 13.838 -0.041 -18.037 1.00 83.31 186 LEU A CA 1
ATOM 1499 C C . LEU A 1 186 ? 14.450 0.253 -16.658 1.00 83.31 186 LEU A C 1
ATOM 1501 O O . LEU A 1 186 ? 13.918 -0.185 -15.639 1.00 83.31 186 LEU A O 1
ATOM 1505 N N . ASN A 1 187 ? 15.572 0.976 -16.612 1.00 86.31 187 ASN A N 1
ATOM 1506 C CA . ASN A 1 187 ? 16.206 1.363 -15.355 1.00 86.31 187 ASN A CA 1
ATOM 1507 C C . ASN A 1 187 ? 15.371 2.415 -14.608 1.00 86.31 187 ASN A C 1
ATOM 1509 O O . ASN A 1 187 ? 15.145 2.249 -13.413 1.00 86.31 187 ASN A O 1
ATOM 1513 N N . ILE A 1 188 ? 14.859 3.440 -15.303 1.00 87.25 188 ILE A N 1
ATOM 1514 C CA . ILE A 1 188 ? 13.982 4.447 -14.688 1.00 87.25 188 ILE A CA 1
ATOM 1515 C C . ILE A 1 188 ? 12.681 3.810 -14.187 1.00 87.25 188 ILE A C 1
ATOM 1517 O O . ILE A 1 188 ? 12.318 4.058 -13.040 1.00 87.25 188 ILE A O 1
ATOM 1521 N N . ASP A 1 189 ? 12.066 2.904 -14.963 1.00 82.50 189 ASP A N 1
ATOM 1522 C CA . ASP A 1 189 ? 10.886 2.137 -14.533 1.00 82.50 189 ASP A CA 1
ATOM 1523 C C . ASP A 1 189 ? 11.202 1.332 -13.251 1.00 82.50 189 ASP A C 1
ATOM 1525 O O . ASP A 1 189 ? 10.422 1.312 -12.297 1.00 82.50 189 ASP A O 1
ATOM 1529 N N . SER A 1 190 ? 12.382 0.700 -13.177 1.00 85.62 190 SER A N 1
ATOM 1530 C CA . SER A 1 190 ? 12.814 -0.030 -11.977 1.00 85.62 190 SER A CA 1
ATOM 1531 C C . SER A 1 190 ? 13.052 0.883 -10.769 1.00 85.62 190 SER A C 1
ATOM 1533 O O . SER A 1 190 ? 12.765 0.474 -9.643 1.00 85.62 190 SER A O 1
ATOM 1535 N N . VAL A 1 191 ? 13.604 2.082 -10.962 1.00 86.56 191 VAL A N 1
ATOM 1536 C CA . VAL A 1 191 ? 13.822 3.057 -9.879 1.00 86.56 191 VAL A CA 1
ATOM 1537 C C . VAL A 1 191 ? 12.491 3.619 -9.386 1.00 86.56 191 VAL A C 1
ATOM 1539 O O . VAL A 1 191 ? 12.313 3.793 -8.179 1.00 86.56 191 VAL A O 1
ATOM 1542 N N . GLU A 1 192 ? 11.534 3.859 -10.281 1.00 87.31 192 GLU A N 1
ATOM 1543 C CA . GLU A 1 192 ? 10.176 4.266 -9.918 1.00 87.31 192 GLU A CA 1
ATOM 1544 C C . GLU A 1 192 ? 9.501 3.193 -9.057 1.00 87.31 192 GLU A C 1
ATOM 1546 O O . GLU A 1 192 ? 8.965 3.500 -7.989 1.00 87.31 192 GLU A O 1
ATOM 1551 N N . GLN A 1 193 ? 9.619 1.922 -9.448 1.00 84.88 193 GLN A N 1
ATOM 1552 C CA . GLN A 1 193 ? 9.090 0.810 -8.663 1.00 84.88 193 GLN A CA 1
ATOM 1553 C C . GLN A 1 193 ? 9.751 0.708 -7.278 1.00 84.88 193 GLN A C 1
ATOM 1555 O O . GLN A 1 193 ? 9.059 0.591 -6.268 1.00 84.88 193 GLN A O 1
ATOM 1560 N N . GLN A 1 194 ? 11.079 0.840 -7.198 1.00 87.06 194 GLN A N 1
ATOM 1561 C CA . GLN A 1 194 ? 11.791 0.874 -5.913 1.00 87.06 194 GLN A CA 1
ATOM 1562 C C . GLN A 1 194 ? 11.376 2.076 -5.053 1.00 87.06 194 GLN A C 1
ATOM 1564 O O . GLN A 1 194 ? 11.274 1.960 -3.833 1.00 87.06 194 GLN A O 1
ATOM 1569 N N . THR A 1 195 ? 11.094 3.222 -5.675 1.00 89.38 195 THR A N 1
ATOM 1570 C CA . THR A 1 195 ? 10.602 4.422 -4.984 1.00 89.38 195 THR A CA 1
ATOM 1571 C C . THR A 1 195 ? 9.204 4.188 -4.414 1.00 89.38 195 THR A C 1
ATOM 1573 O O . THR A 1 195 ? 8.924 4.552 -3.271 1.00 89.38 195 THR A O 1
ATOM 1576 N N . LYS A 1 196 ? 8.332 3.524 -5.176 1.00 87.00 196 LYS A N 1
ATOM 1577 C CA . LYS A 1 196 ? 6.989 3.134 -4.743 1.00 87.00 196 LYS A CA 1
ATOM 1578 C C . LYS A 1 196 ? 7.022 2.137 -3.587 1.00 87.00 196 LYS A C 1
ATOM 1580 O O . LYS A 1 196 ? 6.273 2.301 -2.622 1.00 87.00 196 LYS A O 1
ATOM 1585 N N . ASP A 1 197 ? 7.915 1.154 -3.638 1.00 87.19 197 ASP A N 1
ATOM 1586 C CA . ASP A 1 197 ? 8.120 0.206 -2.540 1.00 87.19 197 ASP A CA 1
ATOM 1587 C C . ASP A 1 197 ? 8.638 0.907 -1.282 1.00 87.19 197 ASP A C 1
ATOM 1589 O O . ASP A 1 197 ? 8.169 0.626 -0.176 1.00 87.19 197 ASP A O 1
ATOM 1593 N N . LEU A 1 198 ? 9.543 1.877 -1.436 1.00 89.12 198 LEU A N 1
ATOM 1594 C CA . LEU A 1 198 ? 10.030 2.690 -0.325 1.00 89.12 198 LEU A CA 1
ATOM 1595 C C . LEU A 1 198 ? 8.912 3.547 0.290 1.00 89.12 198 LEU A C 1
ATOM 1597 O O . LEU A 1 198 ? 8.811 3.628 1.514 1.00 89.12 198 LEU A O 1
ATOM 1601 N N . SER A 1 199 ? 8.036 4.128 -0.537 1.00 89.81 199 SER A N 1
ATOM 1602 C CA . SER A 1 199 ? 6.838 4.839 -0.072 1.00 89.81 199 SER A CA 1
ATOM 1603 C C . SER A 1 199 ? 5.908 3.912 0.710 1.00 89.81 199 SER A C 1
ATOM 1605 O O . SER A 1 199 ? 5.467 4.258 1.800 1.00 89.81 199 SER A O 1
ATOM 1607 N N . ASN A 1 200 ? 5.659 2.703 0.204 1.00 87.12 200 ASN A N 1
ATOM 1608 C CA . ASN A 1 200 ? 4.818 1.714 0.878 1.00 87.12 200 ASN A CA 1
ATOM 1609 C C . ASN A 1 200 ? 5.434 1.262 2.216 1.00 87.12 200 ASN A C 1
ATOM 1611 O O . ASN A 1 200 ? 4.736 1.115 3.218 1.00 87.12 200 ASN A O 1
ATOM 1615 N N . LEU A 1 201 ? 6.757 1.084 2.274 1.00 87.25 201 LEU A N 1
ATOM 1616 C CA . LEU A 1 201 ? 7.466 0.817 3.527 1.00 87.25 201 LEU A CA 1
ATOM 1617 C C . LEU A 1 201 ? 7.326 1.982 4.514 1.00 87.25 201 LEU A C 1
ATOM 1619 O O . LEU A 1 201 ? 7.064 1.742 5.691 1.00 87.25 201 LEU A O 1
ATOM 1623 N N . ASN A 1 202 ? 7.448 3.228 4.052 1.00 90.94 202 ASN A N 1
ATOM 1624 C CA . ASN A 1 202 ? 7.238 4.418 4.876 1.00 90.94 202 ASN A CA 1
ATOM 1625 C C . ASN A 1 202 ? 5.806 4.497 5.436 1.00 90.94 202 ASN A C 1
ATOM 1627 O O . ASN A 1 202 ? 5.619 4.778 6.623 1.00 90.94 202 ASN A O 1
ATOM 1631 N N . ASP A 1 203 ? 4.802 4.192 4.617 1.00 87.88 203 ASP A N 1
ATOM 1632 C CA . ASP A 1 203 ? 3.404 4.150 5.052 1.00 87.88 203 ASP A CA 1
ATOM 1633 C C . ASP A 1 203 ? 3.200 3.066 6.122 1.00 87.88 203 ASP A C 1
ATOM 1635 O O . ASP A 1 203 ? 2.635 3.332 7.184 1.00 87.88 203 ASP A O 1
ATOM 1639 N N . LYS A 1 204 ? 3.774 1.869 5.924 1.00 89.00 204 LYS A N 1
ATOM 1640 C CA . LYS A 1 204 ? 3.766 0.793 6.932 1.00 89.00 204 LYS A CA 1
ATOM 1641 C C . LYS A 1 204 ? 4.461 1.200 8.237 1.00 89.00 204 LYS A C 1
ATOM 1643 O O . LYS A 1 204 ? 3.996 0.818 9.312 1.00 89.00 204 LYS A O 1
ATOM 1648 N N . PHE A 1 205 ? 5.555 1.961 8.175 1.00 89.12 205 PHE A N 1
ATOM 1649 C CA . PHE A 1 205 ? 6.219 2.497 9.370 1.00 89.12 205 PHE A CA 1
ATOM 1650 C C . PHE A 1 205 ? 5.357 3.535 10.093 1.00 89.12 205 PHE A C 1
ATOM 1652 O O . PHE A 1 205 ? 5.272 3.498 11.321 1.00 89.12 205 PHE A O 1
ATOM 1659 N N . THR A 1 206 ? 4.670 4.403 9.350 1.00 89.12 206 THR A N 1
ATOM 1660 C CA . THR A 1 206 ? 3.738 5.398 9.903 1.00 89.12 206 THR A CA 1
ATOM 1661 C C . THR A 1 206 ? 2.559 4.721 10.608 1.00 89.12 206 THR A C 1
ATOM 1663 O O . THR A 1 206 ? 2.188 5.089 11.726 1.00 89.12 206 THR A O 1
ATOM 1666 N N . ASP A 1 207 ? 2.008 3.666 10.005 1.00 88.56 207 ASP A N 1
ATOM 1667 C CA . ASP A 1 207 ? 0.966 2.847 10.624 1.00 88.56 207 ASP A CA 1
ATOM 1668 C C . ASP A 1 207 ? 1.474 2.152 11.890 1.00 88.56 207 ASP A C 1
ATOM 1670 O O . ASP A 1 207 ? 0.793 2.153 12.919 1.00 88.56 207 ASP A O 1
ATOM 1674 N N . PHE A 1 208 ? 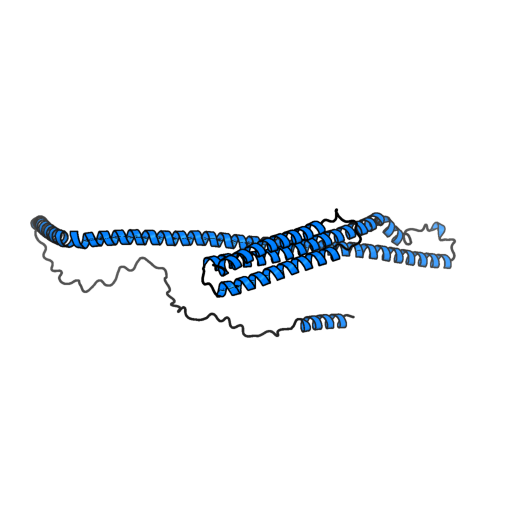2.691 1.604 11.859 1.00 90.00 208 PHE A N 1
ATOM 1675 C CA . PHE A 1 208 ? 3.306 1.000 13.036 1.00 90.00 208 PHE A CA 1
ATOM 1676 C C . PHE A 1 208 ? 3.517 2.023 14.158 1.00 90.00 208 PHE A C 1
ATOM 1678 O O . PHE A 1 208 ? 3.231 1.726 15.317 1.00 90.00 208 PHE A O 1
ATOM 1685 N N . GLU A 1 209 ? 3.932 3.248 13.839 1.00 87.69 209 GLU A N 1
ATOM 1686 C CA . GLU A 1 209 ? 4.047 4.335 14.812 1.00 87.69 209 GLU A CA 1
ATOM 1687 C C . GLU A 1 209 ? 2.684 4.713 15.409 1.00 87.69 209 GLU A C 1
ATOM 1689 O O . GLU A 1 209 ? 2.555 4.876 16.625 1.00 87.69 209 GLU A O 1
ATOM 1694 N N . SER A 1 210 ? 1.634 4.778 14.588 1.00 88.00 210 SER A N 1
ATOM 1695 C CA . SER A 1 210 ? 0.259 4.987 15.053 1.00 88.00 210 SER A CA 1
ATOM 1696 C C . SER A 1 210 ? -0.198 3.867 15.994 1.00 88.00 210 SER A C 1
ATOM 1698 O O . SER A 1 210 ? -0.771 4.134 17.056 1.00 88.00 210 SER A O 1
ATOM 1700 N N . LEU A 1 211 ? 0.111 2.607 15.669 1.00 89.25 211 LEU A N 1
ATOM 1701 C CA . LEU A 1 211 ? -0.171 1.452 16.525 1.00 89.25 211 LEU A CA 1
ATOM 1702 C C . LEU A 1 211 ? 0.630 1.490 17.830 1.00 89.25 211 LEU A C 1
ATOM 1704 O O . LEU A 1 211 ? 0.068 1.222 18.894 1.00 89.25 211 LEU A O 1
ATOM 1708 N N . LEU A 1 212 ? 1.905 1.880 17.788 1.00 89.25 212 LEU A N 1
ATOM 1709 C CA . LEU A 1 212 ? 2.723 2.082 18.982 1.00 89.25 212 LEU A CA 1
ATOM 1710 C C . LEU A 1 212 ? 2.175 3.215 19.851 1.00 89.25 212 LEU A C 1
ATOM 1712 O O . LEU A 1 212 ? 2.097 3.064 21.069 1.00 89.25 212 LEU A O 1
ATOM 1716 N N . ASN A 1 213 ? 1.729 4.320 19.254 1.00 87.69 213 ASN A N 1
ATOM 1717 C CA . ASN A 1 213 ? 1.095 5.418 19.978 1.00 87.69 213 ASN A CA 1
ATOM 1718 C C . ASN A 1 213 ? -0.246 5.001 20.589 1.00 87.69 213 ASN A C 1
ATOM 1720 O O . ASN A 1 213 ? -0.525 5.347 21.738 1.00 87.69 213 ASN A O 1
ATOM 1724 N N . LYS A 1 214 ? -1.057 4.204 19.884 1.00 84.06 214 LYS A N 1
ATOM 1725 C CA . LYS A 1 214 ? -2.277 3.608 20.451 1.00 84.06 214 LYS A CA 1
ATOM 1726 C C . LYS A 1 214 ? -1.948 2.666 21.605 1.00 84.06 214 LYS A C 1
ATOM 1728 O O . LYS A 1 214 ? -2.554 2.801 22.663 1.00 84.06 214 LYS A O 1
ATOM 1733 N N . SER A 1 215 ? -0.958 1.788 21.452 1.00 83.56 215 SER A N 1
ATOM 1734 C CA . SER A 1 215 ? -0.480 0.904 22.521 1.00 83.56 215 SER A CA 1
ATOM 1735 C C . SER A 1 215 ? -0.001 1.708 23.733 1.00 83.56 215 SER A C 1
ATOM 1737 O O . SER A 1 215 ? -0.433 1.462 24.855 1.00 83.56 215 SER A O 1
ATOM 1739 N N . LYS A 1 216 ? 0.784 2.768 23.518 1.00 84.69 216 LYS A N 1
ATOM 1740 C CA . LYS A 1 216 ? 1.245 3.687 24.566 1.00 84.69 216 LYS A CA 1
ATOM 1741 C C . LYS A 1 216 ? 0.095 4.417 25.252 1.00 84.69 216 LYS A C 1
ATOM 1743 O O . LYS A 1 216 ? 0.125 4.586 26.468 1.00 84.69 216 LYS A O 1
ATOM 1748 N N . ASN A 1 217 ? -0.922 4.837 24.505 1.00 84.44 217 ASN A N 1
ATOM 1749 C CA . ASN A 1 217 ? -2.117 5.459 25.067 1.00 84.44 217 ASN A CA 1
ATOM 1750 C C . ASN A 1 217 ? -2.938 4.462 25.882 1.00 84.44 217 ASN A C 1
ATOM 1752 O O . ASN A 1 217 ? -3.427 4.831 26.943 1.00 84.44 217 ASN A O 1
ATOM 1756 N N . VAL A 1 218 ? -3.036 3.206 25.443 1.00 85.06 218 VAL A N 1
ATOM 1757 C CA . VAL A 1 218 ? -3.663 2.123 26.212 1.00 85.06 218 VAL A CA 1
ATOM 1758 C C . VAL A 1 218 ? -2.869 1.843 27.487 1.00 85.06 218 VAL A C 1
ATOM 1760 O O . VAL A 1 218 ? -3.456 1.801 28.561 1.00 85.06 218 VAL A O 1
ATOM 1763 N N . VAL A 1 219 ? -1.540 1.757 27.415 1.00 83.19 219 VAL A N 1
ATOM 1764 C CA . VAL A 1 219 ? -0.670 1.593 28.591 1.00 83.19 219 VAL A CA 1
ATOM 1765 C C . VAL A 1 219 ? -0.813 2.773 29.553 1.00 83.19 219 VAL A C 1
ATOM 1767 O O . VAL A 1 219 ? -0.987 2.566 30.749 1.00 83.19 219 VAL A O 1
ATOM 1770 N N . ARG A 1 220 ? -0.829 4.014 29.053 1.00 79.94 220 ARG A N 1
ATOM 1771 C CA . ARG A 1 220 ? -1.077 5.209 29.878 1.00 79.94 220 ARG A CA 1
ATOM 1772 C C . ARG A 1 220 ? -2.489 5.257 30.441 1.00 79.94 220 ARG A C 1
ATOM 1774 O O . ARG A 1 220 ? -2.690 5.790 31.528 1.00 79.94 220 ARG A O 1
ATOM 1781 N N . PHE A 1 221 ? -3.476 4.750 29.711 1.00 81.69 221 PHE A N 1
ATOM 1782 C CA . PHE A 1 221 ? -4.843 4.644 30.196 1.00 81.69 221 PHE A CA 1
ATOM 1783 C C . PHE A 1 221 ? -4.922 3.626 31.332 1.00 81.69 221 PHE A C 1
ATOM 1785 O O . PHE A 1 221 ? -5.476 3.957 32.373 1.00 81.69 221 PHE A O 1
ATOM 1792 N N . ILE A 1 222 ? -4.276 2.466 31.187 1.00 78.19 222 ILE A N 1
ATOM 1793 C CA . ILE A 1 222 ? -4.137 1.457 32.245 1.00 78.19 222 ILE A CA 1
ATOM 1794 C C . ILE A 1 222 ? -3.412 2.052 33.459 1.00 78.19 222 ILE A C 1
ATOM 1796 O O . ILE A 1 222 ? -3.906 1.942 34.576 1.00 78.19 222 ILE A O 1
ATOM 1800 N N . GLU A 1 223 ? -2.301 2.762 33.256 1.00 74.00 223 GLU A N 1
ATOM 1801 C CA . GLU A 1 223 ? -1.558 3.434 34.331 1.00 74.00 223 GLU A CA 1
ATOM 1802 C C . GLU A 1 223 ? -2.415 4.495 35.048 1.00 74.00 223 GLU A C 1
ATOM 1804 O O . GLU A 1 223 ? -2.455 4.574 36.277 1.00 74.00 223 GLU A O 1
ATOM 1809 N N . LYS A 1 224 ? -3.150 5.318 34.291 1.00 72.19 224 LYS A N 1
ATOM 1810 C CA . LYS A 1 224 ? -4.018 6.371 34.836 1.00 72.19 224 LYS A CA 1
ATOM 1811 C C . LYS A 1 224 ? -5.254 5.799 35.530 1.00 72.19 224 LYS A C 1
ATOM 1813 O O . LYS A 1 224 ? -5.714 6.388 36.513 1.00 72.19 224 LYS A O 1
ATOM 1818 N N . GLN A 1 225 ? -5.791 4.690 35.029 1.00 62.59 225 GLN A N 1
ATOM 1819 C CA . GLN A 1 225 ? -6.917 3.983 35.627 1.00 62.59 225 GLN A CA 1
ATOM 1820 C C . GLN A 1 225 ? -6.489 3.329 36.945 1.00 62.59 225 GLN A C 1
ATOM 1822 O O . GLN A 1 225 ? -7.141 3.574 37.955 1.00 62.59 225 GLN A O 1
ATOM 1827 N N . ASP A 1 226 ? -5.321 2.681 36.992 1.00 68.94 226 ASP A N 1
ATOM 1828 C CA . ASP A 1 226 ? -4.729 2.160 38.233 1.00 68.94 226 ASP A CA 1
ATOM 1829 C C . ASP A 1 226 ? -4.495 3.278 39.268 1.00 68.94 226 ASP A C 1
ATOM 1831 O O . ASP A 1 226 ? -4.767 3.123 40.458 1.00 68.94 226 ASP A O 1
ATOM 1835 N N . ARG A 1 227 ? -4.079 4.476 38.832 1.00 68.62 227 ARG A N 1
ATOM 1836 C CA . ARG A 1 227 ? -3.909 5.630 39.734 1.00 68.62 227 ARG A CA 1
ATOM 1837 C C . ARG A 1 227 ? -5.234 6.150 40.311 1.00 68.62 227 ARG A C 1
ATOM 1839 O O . ARG A 1 227 ? -5.270 6.564 41.472 1.00 68.62 227 ARG A O 1
ATOM 1846 N N . LYS A 1 228 ? -6.312 6.157 39.519 1.00 71.25 228 LYS A N 1
ATOM 1847 C CA . LYS A 1 228 ? -7.662 6.531 39.983 1.00 71.25 228 LYS A CA 1
ATOM 1848 C C . LYS A 1 228 ? -8.255 5.468 40.904 1.00 71.25 228 LYS A C 1
ATOM 1850 O O . LYS A 1 228 ? -8.822 5.838 41.931 1.00 71.25 228 LYS A O 1
ATOM 1855 N N . ASP A 1 229 ? -8.059 4.193 40.588 1.00 75.06 229 ASP A N 1
ATOM 1856 C CA . ASP A 1 229 ? -8.495 3.075 41.426 1.00 75.06 229 ASP A CA 1
ATOM 1857 C C . ASP A 1 229 ? -7.770 3.092 42.775 1.00 75.06 229 ASP A C 1
ATOM 1859 O O . ASP A 1 229 ? -8.415 3.019 43.824 1.00 75.06 229 ASP A O 1
ATOM 1863 N N . LYS A 1 230 ? -6.455 3.350 42.774 1.00 79.56 230 LYS A N 1
ATOM 1864 C CA . LYS A 1 230 ? -5.676 3.593 43.999 1.00 79.56 230 LYS A CA 1
ATOM 1865 C C . LYS A 1 230 ? -6.253 4.744 44.818 1.00 79.56 230 LYS A C 1
ATOM 1867 O O . LYS A 1 230 ? -6.462 4.587 46.018 1.00 79.56 230 LYS A O 1
ATOM 1872 N N . ASN A 1 231 ? -6.554 5.886 44.197 1.00 79.50 231 ASN A N 1
ATOM 1873 C CA . ASN A 1 231 ? -7.125 7.031 44.912 1.00 79.50 231 ASN A CA 1
ATOM 1874 C C . ASN A 1 231 ? -8.506 6.720 45.515 1.00 79.50 231 ASN A C 1
ATOM 1876 O O . ASN A 1 231 ? -8.784 7.126 46.639 1.00 79.50 231 ASN A O 1
ATOM 1880 N N . ASN A 1 232 ? -9.356 5.975 44.805 1.00 81.62 232 ASN A N 1
ATOM 1881 C CA . ASN A 1 232 ? -10.676 5.587 45.305 1.00 81.62 232 ASN A CA 1
ATOM 1882 C C . ASN A 1 232 ? -10.579 4.624 46.506 1.00 81.62 232 ASN A C 1
ATOM 1884 O O . ASN A 1 232 ? -11.308 4.765 47.491 1.00 81.62 232 ASN A O 1
ATOM 1888 N N . ILE A 1 233 ? -9.608 3.704 46.475 1.00 84.69 233 ILE A N 1
ATOM 1889 C CA . ILE A 1 233 ? -9.259 2.844 47.613 1.00 84.69 233 ILE A CA 1
ATOM 1890 C C . ILE A 1 233 ? -8.769 3.665 48.814 1.00 84.69 233 ILE A C 1
ATOM 1892 O O . ILE A 1 233 ? -9.234 3.439 49.934 1.00 84.69 233 ILE A O 1
ATOM 1896 N N . TYR A 1 234 ? -7.905 4.664 48.600 1.00 86.75 234 TYR A N 1
ATOM 1897 C CA . TYR A 1 234 ? -7.436 5.552 49.672 1.00 86.75 234 TYR A CA 1
ATOM 1898 C C . TYR A 1 234 ? -8.556 6.421 50.256 1.00 86.75 234 TYR A C 1
ATOM 1900 O O . TYR A 1 234 ? -8.597 6.648 51.464 1.00 86.75 234 TYR A O 1
ATOM 1908 N N . LEU A 1 235 ? -9.486 6.895 49.428 1.00 89.94 235 LEU A N 1
ATOM 1909 C CA . LEU A 1 235 ? -10.613 7.705 49.887 1.00 89.94 235 LEU A CA 1
ATOM 1910 C C . LEU A 1 235 ? -11.600 6.853 50.697 1.00 89.94 235 LEU A C 1
ATOM 1912 O O . LEU A 1 235 ? -12.072 7.292 51.743 1.00 89.94 235 LEU A O 1
ATOM 1916 N N . SER A 1 236 ? -11.818 5.599 50.288 1.00 87.75 236 SER A N 1
ATOM 1917 C CA . SER A 1 236 ? -12.648 4.631 51.017 1.00 87.75 236 SER A CA 1
ATOM 1918 C C . SER A 1 236 ? -12.033 4.232 52.364 1.00 87.75 236 SER A C 1
ATOM 1920 O O . SER A 1 236 ? -12.716 4.277 53.389 1.00 87.75 236 SER A O 1
ATOM 1922 N N . ILE A 1 237 ? -10.732 3.905 52.404 1.00 86.06 237 ILE A N 1
ATOM 1923 C CA . ILE A 1 237 ? -10.043 3.582 53.666 1.00 86.06 237 ILE A CA 1
ATOM 1924 C C . ILE A 1 237 ? -9.933 4.819 54.567 1.00 86.06 237 ILE A C 1
ATOM 1926 O O . ILE A 1 237 ? -10.109 4.718 55.778 1.00 86.06 237 ILE A O 1
ATOM 1930 N N . GLY A 1 238 ? -9.712 5.999 53.982 1.00 90.69 238 GLY A N 1
ATOM 1931 C CA . GLY A 1 238 ? -9.675 7.274 54.690 1.00 90.69 238 GLY A CA 1
ATOM 1932 C C . GLY A 1 238 ? -11.028 7.632 55.296 1.00 90.69 238 GLY A C 1
ATOM 1933 O O . GLY A 1 238 ? -11.086 8.051 56.448 1.00 90.69 238 GLY A O 1
ATOM 1934 N N . PHE A 1 239 ? -12.125 7.399 54.573 1.00 90.75 239 PHE A N 1
ATOM 1935 C CA . PHE A 1 239 ? -13.479 7.581 55.091 1.00 90.75 239 PHE A CA 1
ATOM 1936 C C . PHE A 1 239 ? -13.788 6.600 56.228 1.00 90.75 239 PHE A C 1
ATOM 1938 O O . PHE A 1 239 ? -14.351 7.003 57.244 1.00 90.75 239 PHE A O 1
ATOM 1945 N N . LEU A 1 240 ? -13.352 5.341 56.117 1.00 89.94 240 LEU A N 1
ATOM 1946 C CA . LEU A 1 240 ? -13.480 4.348 57.186 1.00 89.94 240 LEU A CA 1
ATOM 1947 C C . LEU A 1 240 ? -12.690 4.766 58.432 1.00 89.94 240 LEU A C 1
ATOM 1949 O O . LEU A 1 240 ? -13.243 4.778 59.533 1.00 89.94 240 LEU A O 1
ATOM 1953 N N . LEU A 1 241 ? -11.424 5.165 58.274 1.00 90.88 241 LEU A N 1
ATOM 1954 C CA . LEU A 1 241 ? -10.602 5.669 59.376 1.00 90.88 241 LEU A CA 1
ATOM 1955 C C . LEU A 1 241 ? -11.195 6.935 59.985 1.00 90.88 241 LEU A C 1
ATOM 1957 O O . LEU A 1 241 ? -11.223 7.054 61.202 1.00 90.88 241 LEU A O 1
ATOM 1961 N N . SER A 1 242 ? -11.686 7.861 59.165 1.00 91.12 242 SER A N 1
ATOM 1962 C CA . SER A 1 242 ? -12.334 9.087 59.625 1.00 91.12 242 SER A CA 1
ATOM 1963 C C . SER A 1 242 ? -13.608 8.775 60.411 1.00 91.12 242 SER A C 1
ATOM 1965 O O . SER A 1 242 ? -13.798 9.307 61.501 1.00 91.12 242 SER A O 1
ATOM 1967 N N . CYS A 1 243 ? -14.435 7.842 59.935 1.00 89.75 243 CYS A N 1
ATOM 1968 C CA . CYS A 1 243 ? -15.625 7.371 60.640 1.00 89.75 243 CYS A CA 1
ATOM 1969 C C . CYS A 1 243 ? -15.259 6.692 61.970 1.00 89.75 243 CYS A C 1
ATOM 1971 O O . CYS A 1 243 ? -15.832 7.010 63.013 1.00 89.75 243 CYS A O 1
ATOM 1973 N N . SER A 1 244 ? -14.251 5.818 61.961 1.00 85.81 244 SER A N 1
ATOM 1974 C CA . SER A 1 244 ? -13.732 5.157 63.160 1.00 85.81 244 SER A CA 1
ATOM 1975 C C . SER A 1 244 ? -13.174 6.169 64.163 1.00 85.81 244 SER A C 1
ATOM 1977 O O . SER A 1 244 ? -13.563 6.162 65.329 1.00 85.81 244 SER A O 1
ATOM 1979 N N . ALA A 1 245 ? -12.345 7.111 63.709 1.00 88.00 245 ALA A N 1
ATOM 1980 C CA . ALA A 1 245 ? -11.787 8.191 64.514 1.00 88.00 245 ALA A CA 1
ATOM 1981 C C . ALA A 1 245 ? -12.877 9.123 65.050 1.00 88.00 245 ALA A C 1
ATOM 1983 O O . ALA A 1 245 ? -12.815 9.522 66.206 1.00 88.00 245 ALA A O 1
ATOM 1984 N N . TRP A 1 246 ? -13.913 9.426 64.268 1.00 88.00 246 TRP A N 1
ATOM 1985 C CA . TRP A 1 246 ? -15.062 10.214 64.707 1.00 88.00 246 TRP A CA 1
ATOM 1986 C C . TRP A 1 246 ? -15.846 9.505 65.813 1.00 88.00 246 TRP A C 1
ATOM 1988 O O . TRP A 1 246 ? -16.206 10.116 66.822 1.00 88.00 246 TRP A O 1
ATOM 1998 N N . VAL A 1 247 ? -16.076 8.198 65.666 1.00 88.00 247 VAL A N 1
ATOM 1999 C CA . VAL A 1 247 ? -16.714 7.369 66.697 1.00 88.00 247 VAL A CA 1
ATOM 2000 C C . VAL A 1 247 ? -15.836 7.297 67.948 1.00 88.00 247 VAL A C 1
ATOM 2002 O O . VAL A 1 247 ? -16.347 7.502 69.050 1.00 88.00 247 VAL A O 1
ATOM 2005 N N . ILE A 1 248 ? -14.524 7.088 67.804 1.00 83.00 248 ILE A N 1
ATOM 2006 C CA . ILE A 1 248 ? -13.554 7.104 68.911 1.00 83.00 248 ILE A CA 1
ATOM 2007 C C . ILE A 1 248 ? -13.532 8.469 69.602 1.00 83.00 248 ILE A C 1
ATOM 2009 O O . ILE A 1 248 ? -13.518 8.542 70.829 1.00 83.00 248 ILE A O 1
ATOM 2013 N N . TRP A 1 249 ? -13.589 9.555 68.838 1.00 78.12 249 TRP A N 1
ATOM 2014 C CA . TRP A 1 249 ? -13.572 10.916 69.352 1.00 78.12 249 TRP A CA 1
ATOM 2015 C C . TRP A 1 249 ? -14.836 11.222 70.141 1.00 78.12 249 TRP A C 1
ATOM 2017 O O . TRP A 1 249 ? -14.795 11.783 71.238 1.00 78.12 249 TRP A O 1
ATOM 2027 N N . ARG A 1 250 ? -15.982 10.803 69.605 1.00 79.25 250 ARG A N 1
ATOM 2028 C CA . ARG A 1 250 ? -17.274 11.025 70.241 1.00 79.25 250 ARG A CA 1
ATOM 2029 C C . ARG A 1 250 ? -17.490 10.124 71.453 1.00 79.25 250 ARG A C 1
ATOM 2031 O O . ARG A 1 250 ? -18.167 10.550 72.387 1.00 79.25 250 ARG A O 1
ATOM 2038 N N . ARG A 1 251 ? -16.949 8.902 71.440 1.00 77.31 251 ARG A N 1
ATOM 2039 C CA . ARG A 1 251 ? -17.289 7.857 72.415 1.00 77.31 251 ARG A CA 1
ATOM 2040 C C . ARG A 1 251 ? -16.190 7.550 73.415 1.00 77.31 251 ARG A C 1
ATOM 2042 O O . ARG A 1 251 ? -16.490 7.467 74.601 1.00 77.31 251 ARG A O 1
ATOM 2049 N N . LEU A 1 252 ? -14.949 7.400 72.954 1.00 68.31 252 LEU A N 1
ATOM 2050 C CA . LEU A 1 252 ? -13.806 7.392 73.850 1.00 68.31 252 LEU A CA 1
ATOM 2051 C C . LEU A 1 252 ? -13.541 8.836 74.250 1.00 68.31 252 LEU A C 1
ATOM 2053 O O . LEU A 1 252 ? -14.130 9.249 75.228 1.00 68.31 252 LEU A O 1
ATOM 2057 N N . LEU A 1 253 ? -12.792 9.649 73.514 1.00 64.62 253 LEU A N 1
ATOM 2058 C CA . LEU A 1 253 ? -12.088 10.833 74.038 1.00 64.62 253 LEU A CA 1
ATOM 2059 C C . LEU A 1 253 ? -12.771 11.700 75.123 1.00 64.62 253 LEU A C 1
ATOM 2061 O O . LEU A 1 253 ? -12.093 12.041 76.079 1.00 64.62 253 LEU A O 1
ATOM 2065 N N . LYS A 1 254 ? -14.074 12.007 75.124 1.00 65.88 254 LYS A N 1
ATOM 2066 C CA . LYS A 1 254 ? -14.657 12.833 76.213 1.00 65.88 254 LYS A CA 1
ATOM 2067 C C . LYS A 1 254 ? -14.548 12.239 77.632 1.00 65.88 254 LYS A C 1
ATOM 2069 O O . LYS A 1 254 ? -14.387 13.006 78.579 1.00 65.88 254 LYS A O 1
ATOM 2074 N N . MET A 1 255 ? -14.618 10.916 77.796 1.00 66.62 255 MET A N 1
ATOM 2075 C CA . MET A 1 255 ? -14.530 10.249 79.111 1.00 66.62 255 MET A CA 1
ATOM 2076 C C . MET A 1 255 ? -13.111 9.807 79.511 1.00 66.62 255 MET A C 1
ATOM 2078 O O . MET A 1 255 ? -12.648 10.230 80.567 1.00 66.62 255 MET A O 1
ATOM 2082 N N . PRO A 1 256 ? -12.365 9.038 78.697 1.00 71.88 256 PRO A N 1
ATOM 2083 C CA . PRO A 1 256 ? -10.992 8.702 78.939 1.00 71.88 256 PRO A CA 1
ATOM 2084 C C . PRO A 1 256 ? -10.086 9.908 78.759 1.00 71.88 256 PRO A C 1
ATOM 2086 O O . PRO A 1 256 ? -9.149 9.933 79.507 1.00 71.88 256 PRO A O 1
ATOM 2089 N N . ILE A 1 257 ? -10.300 10.951 77.936 1.00 74.00 257 ILE A N 1
ATOM 2090 C CA . ILE A 1 257 ? -9.375 12.107 78.016 1.00 74.00 257 ILE A CA 1
ATOM 2091 C C . ILE A 1 257 ? -9.501 12.792 79.376 1.00 74.00 257 ILE A C 1
ATOM 2093 O O . ILE A 1 257 ? -8.503 13.223 79.927 1.00 74.00 257 ILE A O 1
ATOM 2097 N N . LYS A 1 258 ? -10.703 12.845 79.965 1.00 71.44 258 LYS A N 1
ATOM 2098 C CA . LYS A 1 258 ? -10.918 13.424 81.296 1.00 71.44 258 LYS A CA 1
ATOM 2099 C C . LYS A 1 258 ? -10.377 12.501 82.392 1.00 71.44 258 LYS A C 1
ATOM 2101 O O . LYS A 1 258 ? -9.726 12.977 83.313 1.00 71.44 258 LYS A O 1
ATOM 2106 N N . PHE A 1 259 ? -10.571 11.188 82.257 1.00 78.62 259 PHE A N 1
ATOM 2107 C CA . PHE A 1 259 ? -10.029 10.173 83.165 1.00 78.62 259 PHE A CA 1
ATOM 2108 C C . PHE A 1 259 ? -8.513 9.996 83.020 1.00 78.62 259 PHE A C 1
ATOM 2110 O O . PHE A 1 259 ? -7.845 9.743 84.006 1.00 78.62 259 PHE A O 1
ATOM 2117 N N . PHE A 1 260 ? -7.962 10.160 81.821 1.00 81.38 260 PHE A N 1
ATOM 2118 C CA . PHE A 1 260 ? -6.550 10.041 81.461 1.00 81.38 260 PHE A CA 1
ATOM 2119 C C . PHE A 1 26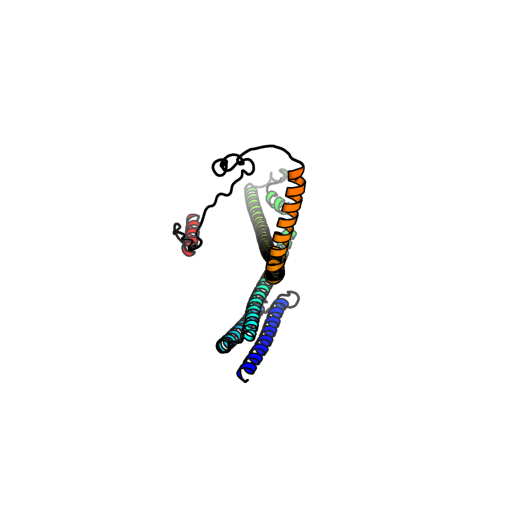0 ? -5.826 11.346 81.747 1.00 81.38 260 PHE A C 1
ATOM 2121 O O . PHE A 1 260 ? -4.723 11.267 82.236 1.00 81.38 260 PHE A O 1
ATOM 2128 N N . LEU A 1 261 ? -6.428 12.533 81.590 1.00 79.62 261 LEU A N 1
ATOM 2129 C CA . LEU A 1 261 ? -5.886 13.764 82.180 1.00 79.62 261 LEU A CA 1
ATOM 2130 C C . LEU A 1 261 ? -5.966 13.719 83.702 1.00 79.62 261 LEU A C 1
ATOM 2132 O O . LEU A 1 261 ? -5.029 14.156 84.343 1.00 79.62 261 LEU A O 1
ATOM 2136 N N . TRP A 1 262 ? -7.033 13.193 84.312 1.00 78.44 262 TRP A N 1
ATOM 2137 C CA . TRP A 1 262 ? -7.098 13.052 85.772 1.00 78.44 262 TRP A CA 1
ATOM 2138 C C . TRP A 1 262 ? -6.101 12.008 86.286 1.00 78.44 262 TRP A C 1
ATOM 2140 O O . TRP A 1 262 ? -5.411 12.243 87.274 1.00 78.44 262 TRP A O 1
ATOM 2150 N N . SER A 1 263 ? -5.979 10.878 85.590 1.00 78.44 263 SER A N 1
ATOM 2151 C CA . SER A 1 263 ? -5.023 9.810 85.875 1.00 78.44 263 SER A CA 1
ATOM 2152 C C . SER A 1 263 ? -3.599 10.278 85.613 1.00 78.44 263 SER A C 1
ATOM 2154 O O . SER A 1 263 ? -2.780 10.135 86.505 1.00 78.44 263 SER A O 1
ATOM 2156 N N . LEU A 1 264 ? -3.312 10.940 84.487 1.00 81.38 264 LEU A N 1
ATOM 2157 C CA . LEU A 1 264 ? -2.024 11.572 84.208 1.00 81.38 264 LEU A CA 1
ATOM 2158 C C . LEU A 1 264 ? -1.739 12.693 85.193 1.00 81.38 264 LEU A C 1
ATOM 2160 O O . LEU A 1 264 ? -0.626 12.769 85.659 1.00 81.38 264 LEU A O 1
ATOM 2164 N N . PHE A 1 265 ? -2.687 13.539 85.584 1.00 79.75 265 PHE A N 1
ATOM 2165 C CA . PHE A 1 265 ? -2.439 14.595 86.569 1.00 79.75 265 PHE A CA 1
ATOM 2166 C C . PHE A 1 265 ? -2.197 14.010 87.962 1.00 79.75 265 PHE A C 1
ATOM 2168 O O . PHE A 1 265 ? -1.374 14.516 88.713 1.00 79.75 265 PHE A O 1
ATOM 2175 N N . LYS A 1 266 ? -2.862 12.909 88.320 1.00 75.38 266 LYS A N 1
ATOM 2176 C CA . LYS A 1 266 ? -2.653 12.213 89.593 1.00 75.38 266 LYS A CA 1
ATOM 2177 C C . LYS A 1 266 ? -1.363 11.397 89.590 1.00 75.38 266 LYS A C 1
ATOM 2179 O O . LYS A 1 266 ? -0.657 11.440 90.593 1.00 75.38 266 LYS A O 1
ATOM 2184 N N . ILE A 1 267 ? -1.040 10.718 88.485 1.00 76.19 267 ILE A N 1
ATOM 2185 C CA . ILE A 1 267 ? 0.232 10.022 88.280 1.00 76.19 267 ILE A CA 1
ATOM 2186 C C . ILE A 1 267 ? 1.341 11.053 88.241 1.00 76.19 267 ILE A C 1
ATOM 2188 O O . ILE A 1 267 ? 2.263 10.896 89.003 1.00 76.19 267 ILE A O 1
ATOM 2192 N N . PHE A 1 268 ? 1.208 12.157 87.509 1.00 78.94 268 PHE A N 1
ATOM 2193 C CA . PHE A 1 268 ? 2.162 13.259 87.451 1.00 78.94 268 PHE A CA 1
ATOM 2194 C C . PHE A 1 268 ? 2.272 13.953 88.800 1.00 78.94 268 PHE A C 1
ATOM 2196 O O . PHE A 1 268 ? 3.366 14.305 89.181 1.00 78.94 268 PHE A O 1
ATOM 2203 N N . ARG A 1 269 ? 1.212 14.075 89.606 1.00 74.12 269 ARG A N 1
ATOM 2204 C CA . ARG A 1 269 ? 1.326 14.563 90.990 1.00 74.12 269 ARG A CA 1
ATOM 2205 C C . ARG A 1 269 ? 2.042 13.562 91.896 1.00 74.12 269 ARG A C 1
ATOM 2207 O O . ARG A 1 269 ? 2.794 13.989 92.758 1.00 74.12 269 ARG A O 1
ATOM 2214 N N . ILE A 1 270 ? 1.826 12.255 91.735 1.00 73.00 270 ILE A N 1
ATOM 2215 C CA . ILE A 1 270 ? 2.543 11.210 92.488 1.00 73.00 270 ILE A CA 1
ATOM 2216 C C . ILE A 1 270 ? 4.001 11.106 92.038 1.00 73.00 270 ILE A C 1
ATOM 2218 O O . ILE A 1 270 ? 4.876 10.982 92.881 1.00 73.00 270 ILE A O 1
ATOM 2222 N N . PHE A 1 271 ? 4.252 11.203 90.736 1.00 75.06 271 PHE A N 1
ATOM 2223 C CA . PHE A 1 271 ? 5.553 11.145 90.091 1.00 75.06 271 PHE A CA 1
ATOM 2224 C C . PHE A 1 271 ? 6.313 12.410 90.437 1.00 75.06 271 PHE A C 1
ATOM 2226 O O . PHE A 1 271 ? 7.402 12.306 90.953 1.00 75.06 271 PHE A O 1
ATOM 2233 N N . ASN A 1 272 ? 5.704 13.589 90.314 1.00 72.62 272 ASN A N 1
ATOM 2234 C CA . ASN A 1 272 ? 6.271 14.849 90.772 1.00 72.62 272 ASN A CA 1
ATOM 2235 C C . ASN A 1 272 ? 6.480 14.831 92.290 1.00 72.62 272 ASN A C 1
ATOM 2237 O O . ASN A 1 272 ? 7.514 15.280 92.727 1.00 72.62 272 ASN A O 1
ATOM 2241 N N . ARG A 1 273 ? 5.609 14.234 93.120 1.00 70.31 273 ARG A N 1
ATOM 2242 C CA . ARG A 1 273 ? 5.881 14.091 94.569 1.00 70.31 273 ARG A CA 1
ATOM 2243 C C . ARG A 1 273 ? 6.991 13.077 94.876 1.00 70.31 273 ARG A C 1
ATOM 2245 O O . ARG A 1 273 ? 7.700 13.259 95.855 1.00 70.31 273 ARG A O 1
ATOM 2252 N N . MET A 1 274 ? 7.153 12.027 94.072 1.00 67.88 274 MET A N 1
ATOM 2253 C CA . MET A 1 274 ? 8.237 11.046 94.215 1.00 67.88 274 MET A CA 1
ATOM 2254 C C . MET A 1 274 ? 9.567 11.580 93.650 1.00 67.88 274 MET A C 1
ATOM 2256 O O . MET A 1 274 ? 10.623 11.273 94.182 1.00 67.88 274 MET A O 1
ATOM 2260 N N . PHE A 1 275 ? 9.512 12.427 92.623 1.00 62.47 275 PHE A N 1
ATOM 2261 C CA . PHE A 1 275 ? 10.658 13.024 91.939 1.00 62.47 275 PHE A CA 1
ATOM 2262 C C . PHE A 1 275 ? 11.124 14.318 92.639 1.00 62.47 275 PHE A C 1
ATOM 2264 O O . PHE A 1 275 ? 12.320 14.541 92.778 1.00 62.47 275 PHE A O 1
ATOM 2271 N N . VAL A 1 276 ? 10.208 15.124 93.197 1.00 60.00 276 VAL A N 1
ATOM 2272 C CA . VAL A 1 276 ? 10.500 16.359 93.964 1.00 60.00 276 VAL A CA 1
ATOM 2273 C C . VAL A 1 276 ? 10.929 16.078 95.407 1.00 60.00 276 VAL A C 1
ATOM 2275 O O . VAL A 1 276 ? 11.760 16.813 95.930 1.00 60.00 276 VAL A O 1
ATOM 2278 N N . ASN A 1 277 ? 10.478 14.996 96.057 1.00 54.09 277 ASN A N 1
ATOM 2279 C CA . ASN A 1 277 ? 11.023 14.616 97.374 1.00 54.09 277 ASN A CA 1
ATOM 2280 C C . ASN A 1 277 ? 12.412 13.947 97.303 1.00 54.09 277 ASN A C 1
ATOM 2282 O O . ASN A 1 277 ? 12.998 13.674 98.350 1.00 54.09 277 ASN A O 1
ATOM 2286 N N . SER A 1 278 ? 12.960 13.733 96.102 1.00 50.09 278 SER A N 1
ATOM 2287 C CA . SER A 1 278 ? 14.349 13.304 95.880 1.00 50.09 278 SER A CA 1
ATOM 2288 C C . SER A 1 278 ? 15.207 14.365 95.188 1.00 50.09 278 SER A C 1
ATOM 2290 O O . SER A 1 278 ? 16.310 14.066 94.742 1.00 50.09 278 SER A O 1
ATOM 2292 N N . SER A 1 279 ? 14.771 15.623 95.126 1.00 42.47 279 SER A N 1
ATOM 2293 C CA . SER A 1 279 ? 15.629 16.719 94.666 1.00 42.47 279 SER A CA 1
ATOM 2294 C C . SER A 1 279 ? 15.353 17.978 95.472 1.00 42.47 279 SER A C 1
ATOM 2296 O O . SER A 1 279 ? 14.605 18.876 95.102 1.00 42.47 279 SER A O 1
ATOM 2298 N N . SER A 1 280 ? 15.993 17.981 96.639 1.00 38.38 280 SER A N 1
ATOM 2299 C CA . SER A 1 280 ? 16.332 19.172 97.399 1.00 38.38 280 SER A CA 1
ATOM 2300 C C . SER A 1 280 ? 17.034 20.200 96.504 1.00 38.38 280 SER A C 1
ATOM 2302 O O . SER A 1 280 ? 18.012 19.864 95.845 1.00 38.38 280 SER A O 1
ATOM 2304 N N . LYS A 1 281 ? 16.559 21.448 96.599 1.00 38.50 281 LYS A N 1
ATOM 2305 C CA . LYS A 1 281 ? 17.245 22.722 96.317 1.00 38.50 281 LYS A CA 1
ATOM 2306 C C . LYS A 1 281 ? 17.658 23.025 94.870 1.00 38.50 281 LYS A C 1
ATOM 2308 O O . LYS A 1 281 ? 18.608 22.470 94.337 1.00 38.50 281 LYS A O 1
ATOM 2313 N N . GLY A 1 282 ? 17.037 24.073 94.333 1.00 34.16 282 GLY A N 1
ATOM 2314 C CA . GLY A 1 282 ? 17.523 24.813 93.173 1.00 34.16 282 GLY A CA 1
ATOM 2315 C C . GLY A 1 282 ? 16.487 25.822 92.698 1.00 34.16 282 GLY A C 1
ATOM 2316 O O . GLY A 1 282 ? 15.691 25.515 91.823 1.00 34.16 282 GLY A O 1
ATOM 2317 N N . ASP A 1 283 ? 16.474 26.986 93.335 1.00 41.00 283 ASP A N 1
ATOM 2318 C CA . ASP A 1 283 ? 15.758 28.189 92.916 1.00 41.00 283 ASP A CA 1
ATOM 2319 C C . ASP A 1 283 ? 16.249 28.644 91.532 1.00 41.00 283 ASP A C 1
ATOM 2321 O O . ASP A 1 283 ? 17.435 28.936 91.414 1.00 41.00 283 ASP A O 1
ATOM 2325 N N . VAL A 1 284 ? 15.379 28.675 90.511 1.00 39.25 284 VAL A N 1
ATOM 2326 C CA . VAL A 1 284 ? 15.525 29.555 89.335 1.00 39.25 284 VAL A CA 1
ATOM 2327 C C . VAL A 1 284 ? 14.143 29.847 88.734 1.00 39.25 284 VAL A C 1
ATOM 2329 O O . VAL A 1 284 ? 13.519 28.994 88.097 1.00 39.25 284 VAL A O 1
ATOM 2332 N N . ASP A 1 285 ? 13.703 31.090 88.908 1.00 45.62 285 ASP A N 1
ATOM 2333 C CA . ASP A 1 285 ? 12.673 31.764 88.117 1.00 45.62 285 ASP A CA 1
ATOM 2334 C C . ASP A 1 285 ? 12.978 31.694 86.609 1.00 45.62 285 ASP A C 1
ATOM 2336 O O . ASP A 1 285 ? 13.985 32.224 86.142 1.00 45.62 285 ASP A O 1
ATOM 2340 N N . VAL A 1 286 ? 12.069 31.117 85.814 1.00 43.06 286 VAL A N 1
ATOM 2341 C CA . VAL A 1 286 ? 12.030 31.316 84.351 1.00 43.06 286 VAL A CA 1
ATOM 2342 C C . VAL A 1 286 ? 10.595 31.619 83.917 1.00 43.06 286 VAL A C 1
ATOM 2344 O O . VAL A 1 286 ? 9.978 30.918 83.121 1.00 43.06 286 VAL A O 1
ATOM 2347 N N . TYR A 1 287 ? 10.061 32.722 84.435 1.00 45.56 287 TYR A N 1
ATOM 2348 C CA . TYR A 1 287 ? 9.074 33.535 83.723 1.00 45.56 287 TYR A CA 1
ATOM 2349 C C . TYR A 1 287 ? 9.806 34.648 82.954 1.00 45.56 287 TYR A C 1
ATOM 2351 O O . TYR A 1 287 ? 9.571 35.819 83.209 1.00 45.56 287 TYR A O 1
ATOM 2359 N N . ALA A 1 288 ? 10.731 34.321 82.038 1.00 48.47 288 ALA A N 1
ATOM 2360 C CA . ALA A 1 288 ? 11.330 35.326 81.140 1.00 48.47 288 ALA A CA 1
ATOM 2361 C C . ALA A 1 288 ? 12.135 34.742 79.956 1.00 48.47 288 ALA A C 1
ATOM 2363 O O . ALA A 1 288 ? 13.270 35.141 79.741 1.00 48.47 288 ALA A O 1
ATOM 2364 N N . THR A 1 289 ? 11.580 33.843 79.136 1.00 45.59 289 THR A N 1
ATOM 2365 C CA . THR A 1 289 ? 12.178 33.518 77.813 1.00 45.59 289 THR A CA 1
ATOM 2366 C C . THR A 1 289 ? 11.130 33.191 76.741 1.00 45.59 289 THR A C 1
ATOM 2368 O O . THR A 1 289 ? 11.324 32.337 75.886 1.00 45.59 289 THR A O 1
ATOM 2371 N N . VAL A 1 290 ? 10.016 33.934 76.726 1.00 46.03 290 VAL A N 1
ATOM 2372 C CA . VAL A 1 290 ? 9.094 33.986 75.564 1.00 46.03 290 VAL A CA 1
ATOM 2373 C C . VAL A 1 290 ? 9.549 35.041 74.527 1.00 46.03 290 VAL A C 1
ATOM 2375 O O . VAL A 1 290 ? 8.940 35.189 73.475 1.00 46.03 290 VAL A O 1
ATOM 2378 N N . GLY A 1 291 ? 10.646 35.769 74.781 1.00 49.47 291 GLY A N 1
ATOM 2379 C CA . GLY A 1 291 ? 11.045 36.941 73.986 1.00 49.47 291 GLY A CA 1
ATOM 2380 C C . GLY A 1 291 ? 12.282 36.815 73.091 1.00 49.47 291 GLY A C 1
ATOM 2381 O O . GLY A 1 291 ? 12.525 37.722 72.304 1.00 49.47 291 GLY A O 1
ATOM 2382 N N . ALA A 1 292 ? 13.080 35.748 73.171 1.00 50.72 292 ALA A N 1
ATOM 2383 C CA . ALA A 1 292 ? 14.295 35.643 72.360 1.00 50.72 292 ALA A CA 1
ATOM 2384 C C . ALA A 1 292 ? 14.745 34.187 72.210 1.00 50.72 292 ALA A C 1
ATOM 2386 O O . ALA A 1 292 ? 15.392 33.679 73.110 1.00 50.72 292 ALA A O 1
ATOM 2387 N N . ILE A 1 293 ? 14.362 33.535 71.104 1.00 44.47 293 ILE A N 1
ATOM 2388 C CA . ILE A 1 293 ? 15.217 32.773 70.166 1.00 44.47 293 ILE A CA 1
ATOM 2389 C C . ILE A 1 293 ? 14.375 32.617 68.880 1.00 44.47 293 ILE A C 1
ATOM 2391 O O . ILE A 1 293 ? 13.828 31.566 68.563 1.00 44.47 293 ILE A O 1
ATOM 2395 N N . SER A 1 294 ? 14.239 33.722 68.145 1.00 46.03 294 SER A N 1
ATOM 2396 C CA . SER A 1 294 ? 14.148 33.696 66.683 1.00 46.03 294 SER A CA 1
ATOM 2397 C C . SER A 1 294 ? 15.552 33.995 66.183 1.00 46.03 294 SER A C 1
ATOM 2399 O O . SER A 1 294 ? 15.929 35.161 66.158 1.00 46.03 294 SER A O 1
ATOM 2401 N N . SER A 1 295 ? 16.331 32.951 65.888 1.00 41.59 295 SER A N 1
ATOM 2402 C CA . SER A 1 295 ? 17.498 32.898 64.980 1.00 41.59 295 SER A CA 1
ATOM 2403 C C . SER A 1 295 ? 18.497 31.845 65.467 1.00 41.59 295 SER A C 1
ATOM 2405 O O . SER A 1 295 ? 19.227 32.075 66.423 1.00 41.59 295 SER A O 1
ATOM 2407 N N . SER A 1 296 ? 18.494 30.675 64.814 1.00 43.06 296 SER A N 1
ATOM 2408 C CA . SER A 1 296 ? 19.656 29.781 64.592 1.00 43.06 296 SER A CA 1
ATOM 2409 C C . SER A 1 296 ? 19.269 28.304 64.447 1.00 43.06 296 SER A C 1
ATOM 2411 O O . SER A 1 296 ? 19.868 27.451 65.075 1.00 43.06 296 SER A O 1
ATOM 2413 N N . LEU A 1 297 ? 18.320 27.967 63.567 1.00 38.19 297 LEU A N 1
ATOM 2414 C CA . LEU A 1 297 ? 18.288 26.645 62.919 1.00 38.19 297 LEU A CA 1
ATOM 2415 C C . LEU A 1 297 ? 17.815 26.802 61.463 1.00 38.19 297 LEU A C 1
ATOM 2417 O O . LEU A 1 297 ? 16.791 26.272 61.050 1.00 38.19 297 LEU A O 1
ATOM 2421 N N . ILE A 1 298 ? 18.575 27.577 60.682 1.00 41.19 298 ILE A N 1
ATOM 2422 C CA . ILE A 1 298 ? 18.644 27.422 59.225 1.00 41.19 298 ILE A CA 1
ATOM 2423 C C . ILE A 1 298 ? 20.007 26.798 58.941 1.00 41.19 298 ILE A C 1
ATOM 2425 O O . ILE A 1 298 ? 21.010 27.499 58.899 1.00 41.19 298 ILE A O 1
ATOM 2429 N N . ALA A 1 299 ? 20.034 25.475 58.793 1.00 43.00 299 ALA A N 1
ATOM 2430 C CA . ALA A 1 299 ? 21.108 24.748 58.119 1.00 43.00 299 ALA A CA 1
ATOM 2431 C C . ALA A 1 299 ? 20.639 23.322 57.792 1.00 43.00 299 ALA A C 1
ATOM 2433 O O . ALA A 1 299 ? 21.110 22.354 58.381 1.00 43.00 299 ALA A O 1
ATOM 2434 N N . SER A 1 300 ? 19.655 23.192 56.895 1.00 36.72 300 SER A N 1
ATOM 2435 C CA . SER A 1 300 ? 19.507 22.035 55.987 1.00 36.72 300 SER A CA 1
ATOM 2436 C C . SER A 1 300 ? 18.236 22.157 55.141 1.00 36.72 300 SER A C 1
ATOM 2438 O O . SER A 1 300 ? 17.171 21.680 55.515 1.00 36.72 300 SER A O 1
ATOM 2440 N N . SER A 1 301 ? 18.345 22.835 53.995 1.00 37.03 301 SER A N 1
ATOM 2441 C CA . SER A 1 301 ? 17.715 22.465 52.708 1.00 37.03 301 SER A CA 1
ATOM 2442 C C . SER A 1 301 ? 17.792 23.642 51.732 1.00 37.03 301 SER A C 1
ATOM 2444 O O . SER A 1 301 ? 16.850 24.400 51.527 1.00 37.03 301 SER A O 1
ATOM 2446 N N . ILE A 1 302 ? 18.954 23.792 51.101 1.00 37.84 302 ILE A N 1
ATOM 2447 C CA . ILE A 1 302 ? 19.050 24.487 49.818 1.00 37.84 302 ILE A CA 1
ATOM 2448 C C . ILE A 1 302 ? 18.731 23.425 48.761 1.00 37.84 302 ILE A C 1
ATOM 2450 O O . ILE A 1 302 ? 19.497 22.474 48.638 1.00 37.84 302 ILE A O 1
ATOM 2454 N N . LEU A 1 303 ? 17.592 23.535 48.064 1.00 34.31 303 LEU A N 1
ATOM 2455 C CA . LEU A 1 303 ? 17.567 23.893 46.637 1.00 34.31 303 LEU A CA 1
ATOM 2456 C C . LEU A 1 303 ? 16.117 23.972 46.097 1.00 34.31 303 LEU A C 1
ATOM 2458 O O . LEU A 1 303 ? 15.460 22.969 45.846 1.00 34.31 303 LEU A O 1
ATOM 2462 N N . SER A 1 304 ? 15.686 25.221 45.912 1.00 32.78 304 SER A N 1
ATOM 2463 C CA . SER A 1 304 ? 14.914 25.761 44.783 1.00 32.78 304 SER A CA 1
ATOM 2464 C C . SER A 1 304 ? 13.525 25.202 44.452 1.00 32.78 304 SER A C 1
ATOM 2466 O O . SER A 1 304 ? 13.356 24.333 43.603 1.00 32.78 304 SER A O 1
ATOM 2468 N N . SER A 1 305 ? 12.516 25.890 44.991 1.00 30.97 305 SER A N 1
ATOM 2469 C CA . SER A 1 305 ? 11.234 26.113 44.323 1.00 30.97 305 SER A CA 1
ATOM 2470 C C . SER A 1 305 ? 11.200 27.569 43.850 1.00 30.97 305 SER A C 1
ATOM 2472 O O . SER A 1 305 ? 11.124 28.475 44.678 1.00 30.97 305 SER A O 1
ATOM 2474 N N . SER A 1 306 ? 11.266 27.813 42.540 1.00 33.44 306 SER A N 1
ATOM 2475 C CA . SER A 1 306 ? 10.824 29.079 41.951 1.00 33.44 306 SER A CA 1
ATOM 2476 C C . SER A 1 306 ? 9.374 28.919 41.509 1.00 33.44 306 SER A C 1
ATOM 2478 O O . SER A 1 306 ? 9.044 28.232 40.546 1.00 33.44 306 SER A O 1
ATOM 2480 N N . THR A 1 307 ? 8.487 29.551 42.265 1.00 32.81 307 THR A N 1
ATOM 2481 C CA . THR A 1 307 ? 7.099 29.796 41.892 1.00 32.81 307 THR A CA 1
ATOM 2482 C C . THR A 1 307 ? 7.048 30.852 40.791 1.00 32.81 307 THR A C 1
ATOM 2484 O O . THR A 1 307 ? 7.445 31.993 41.018 1.00 32.81 307 THR A O 1
ATOM 2487 N N . GLY A 1 308 ? 6.519 30.486 39.626 1.00 29.20 308 GLY A N 1
ATOM 2488 C CA . GLY A 1 308 ? 5.958 31.413 38.649 1.00 29.20 308 GLY A CA 1
ATOM 2489 C C . GLY A 1 308 ? 4.491 31.057 38.451 1.00 29.20 308 GLY A C 1
ATOM 2490 O O . GLY A 1 308 ? 4.170 30.052 37.827 1.00 29.20 308 GLY A O 1
ATOM 2491 N N . THR A 1 309 ? 3.607 31.843 39.051 1.00 34.62 309 THR A N 1
ATOM 2492 C CA . THR A 1 309 ? 2.165 31.844 38.794 1.00 34.62 309 THR A CA 1
ATOM 2493 C C . THR A 1 309 ? 1.903 32.154 37.322 1.00 34.62 309 THR A C 1
ATOM 2495 O O . THR A 1 309 ? 2.342 33.203 36.854 1.00 34.62 309 THR A O 1
ATOM 2498 N N . ILE A 1 310 ? 1.163 31.301 36.608 1.00 31.67 310 ILE A N 1
ATOM 2499 C CA . ILE A 1 310 ? 0.613 31.644 35.291 1.00 31.67 310 ILE A CA 1
ATOM 2500 C C . ILE A 1 310 ? -0.856 31.213 35.249 1.00 31.67 310 ILE A C 1
ATOM 2502 O O . ILE A 1 310 ? -1.186 30.039 35.420 1.00 31.67 310 ILE A O 1
ATOM 2506 N N . ASN A 1 311 ? -1.714 32.219 35.077 1.00 32.12 311 ASN A N 1
ATOM 2507 C CA . ASN A 1 311 ? -3.136 32.123 34.769 1.00 32.12 311 ASN A CA 1
ATOM 2508 C C . ASN A 1 311 ? -3.361 31.248 33.528 1.00 32.12 311 ASN A C 1
ATOM 2510 O O . ASN A 1 311 ? -2.705 31.447 32.509 1.00 32.12 311 ASN A O 1
ATOM 2514 N N . LEU A 1 312 ? -4.313 30.316 33.595 1.00 35.03 312 LEU A N 1
ATOM 2515 C CA . LEU A 1 312 ? -4.784 29.555 32.436 1.00 35.03 312 LEU A CA 1
ATOM 2516 C C . LEU A 1 312 ? -6.196 30.001 32.077 1.00 35.03 312 LEU A C 1
ATOM 2518 O O . LEU A 1 312 ? -7.192 29.360 32.407 1.00 35.03 312 LEU A O 1
ATOM 2522 N N . ASN A 1 313 ? -6.243 31.138 31.404 1.00 36.56 313 ASN A N 1
ATOM 2523 C CA . ASN A 1 313 ? -7.380 31.639 30.659 1.00 36.56 313 ASN A CA 1
ATOM 2524 C C . ASN A 1 313 ? -6.856 32.627 29.618 1.00 36.56 313 ASN A C 1
ATOM 2526 O O . ASN A 1 313 ? -7.169 33.805 29.670 1.00 36.56 313 ASN A O 1
ATOM 2530 N N . GLU A 1 314 ? -6.063 32.113 28.677 1.00 32.81 314 GLU A N 1
ATOM 2531 C CA . GLU A 1 314 ? -5.941 32.703 27.349 1.00 32.81 314 GLU A CA 1
ATOM 2532 C C . GLU A 1 314 ? -5.906 31.606 26.281 1.00 32.81 314 GLU A C 1
ATOM 2534 O O . GLU A 1 314 ? -5.139 30.643 26.306 1.00 32.81 314 GLU A O 1
ATOM 2539 N N . GLU A 1 315 ? -6.859 31.783 25.387 1.00 32.34 315 GLU A N 1
ATOM 2540 C CA . GLU A 1 315 ? -7.024 31.281 24.041 1.00 32.34 315 GLU A CA 1
ATOM 2541 C C . GLU A 1 315 ? -5.694 31.272 23.265 1.00 32.34 315 GLU A C 1
ATOM 2543 O O . GLU A 1 315 ? -5.115 32.314 22.970 1.00 32.34 315 GLU A O 1
ATOM 2548 N N . PHE A 1 316 ? -5.194 30.087 22.905 1.00 26.92 316 PHE A N 1
ATOM 2549 C CA . PHE A 1 316 ? -4.101 29.970 21.939 1.00 26.92 316 PHE A CA 1
ATOM 2550 C C . PHE A 1 316 ? -4.681 30.103 20.527 1.00 26.92 316 PHE A C 1
ATOM 2552 O O . PHE A 1 316 ? -4.872 29.119 19.811 1.00 26.92 316 PHE A O 1
ATOM 2559 N N . THR A 1 317 ? -4.987 31.337 20.128 1.00 30.22 317 THR A N 1
ATOM 2560 C CA . THR A 1 317 ? -5.019 31.710 18.715 1.00 30.22 317 THR A CA 1
ATOM 2561 C C . THR A 1 317 ? -3.577 31.835 18.244 1.00 30.22 317 THR A C 1
ATOM 2563 O O . THR A 1 317 ? -2.887 32.811 18.541 1.00 30.22 317 THR A O 1
ATOM 2566 N N . MET A 1 318 ? -3.107 30.837 17.502 1.00 27.19 318 MET A N 1
ATOM 2567 C CA . MET A 1 318 ? -1.888 30.962 16.715 1.00 27.19 318 MET A CA 1
ATOM 2568 C C . MET A 1 318 ? -2.184 31.892 15.536 1.00 27.19 318 MET A C 1
ATOM 2570 O O . MET A 1 318 ? -2.636 31.460 14.478 1.00 27.19 318 MET A O 1
ATOM 2574 N N . SER A 1 319 ? -1.979 33.188 15.761 1.00 26.67 319 SER A N 1
ATOM 2575 C CA . SER A 1 319 ? -1.948 34.201 14.712 1.00 26.67 319 SER A CA 1
ATOM 2576 C C . SER A 1 319 ? -0.683 33.978 13.884 1.00 26.67 319 SER A C 1
ATOM 2578 O O . SER A 1 319 ? 0.427 34.234 14.349 1.00 26.67 319 SER A O 1
ATOM 2580 N N . ILE A 1 320 ? -0.848 33.440 12.678 1.00 32.47 320 ILE A N 1
ATOM 2581 C CA . ILE A 1 320 ? 0.164 33.512 11.625 1.00 32.47 320 ILE A CA 1
ATOM 2582 C C . ILE A 1 320 ? -0.119 34.811 10.876 1.00 32.47 320 ILE A C 1
ATOM 2584 O O . ILE A 1 320 ? -1.119 34.920 10.168 1.00 32.47 320 ILE A O 1
ATOM 2588 N N . GLU A 1 321 ? 0.742 35.806 11.063 1.00 29.72 321 GLU A N 1
ATOM 2589 C CA . GLU A 1 321 ? 0.776 36.981 10.197 1.00 29.72 321 GLU A CA 1
ATOM 2590 C C . GLU A 1 321 ? 1.247 36.544 8.792 1.00 29.72 321 GLU A C 1
ATOM 2592 O O . GLU A 1 321 ? 2.190 35.750 8.681 1.00 29.72 321 GLU A O 1
ATOM 2597 N N . PRO A 1 322 ? 0.590 36.994 7.708 1.00 37.72 322 PRO A N 1
ATOM 2598 C CA . PRO A 1 322 ? 0.827 36.484 6.369 1.00 37.72 322 PRO A CA 1
ATOM 2599 C C . PRO A 1 322 ? 1.996 37.238 5.737 1.00 37.72 322 PRO A C 1
ATOM 2601 O O . PRO A 1 322 ? 1.831 38.335 5.211 1.00 37.72 322 PRO A O 1
ATOM 2604 N N . HIS A 1 323 ? 3.185 36.643 5.753 1.00 39.62 323 HIS A N 1
ATOM 2605 C CA . HIS A 1 323 ? 4.280 37.096 4.900 1.00 39.62 323 HIS A CA 1
ATOM 2606 C C . HIS A 1 323 ? 4.758 35.936 4.032 1.00 39.62 323 HIS A C 1
ATOM 2608 O O . HIS A 1 323 ? 5.546 35.090 4.447 1.00 39.62 323 HIS A O 1
ATOM 2614 N N . GLY A 1 324 ? 4.224 35.894 2.816 1.00 36.56 324 GLY A N 1
ATOM 2615 C CA . GLY A 1 324 ? 4.552 34.905 1.801 1.00 36.56 324 GLY A CA 1
ATOM 2616 C C . GLY A 1 324 ? 3.398 34.792 0.823 1.00 36.56 324 GLY A C 1
ATOM 2617 O O . GLY A 1 324 ? 2.384 34.178 1.139 1.00 36.56 324 GLY A O 1
ATOM 2618 N N . GLU A 1 325 ? 3.539 35.445 -0.329 1.00 41.88 325 GLU A N 1
ATOM 2619 C CA . GLU A 1 325 ? 2.605 35.371 -1.449 1.00 41.88 325 GLU A CA 1
ATOM 2620 C C . GLU A 1 325 ? 2.158 33.928 -1.687 1.00 41.88 325 GLU A C 1
ATOM 2622 O O . GLU A 1 325 ? 2.970 33.033 -1.935 1.00 41.88 325 GLU A O 1
ATOM 2627 N N . HIS A 1 326 ? 0.849 33.705 -1.618 1.00 43.72 326 HIS A N 1
ATOM 2628 C CA . HIS A 1 326 ? 0.247 32.441 -1.996 1.00 43.72 326 HIS A CA 1
ATOM 2629 C C . HIS A 1 326 ? 0.302 32.329 -3.522 1.00 43.72 326 HIS A C 1
ATOM 2631 O O . HIS A 1 326 ? -0.665 32.656 -4.210 1.00 43.72 326 HIS A O 1
ATOM 2637 N N . LYS A 1 327 ? 1.450 31.895 -4.050 1.00 56.16 327 LYS A N 1
ATOM 2638 C CA . LYS A 1 327 ? 1.568 31.496 -5.451 1.00 56.16 327 LYS A CA 1
ATOM 2639 C C . LYS A 1 327 ? 0.591 30.353 -5.678 1.00 56.16 327 LYS A C 1
ATOM 2641 O O . LYS A 1 327 ? 0.699 29.287 -5.068 1.00 56.16 327 LYS A O 1
ATOM 2646 N N . THR A 1 328 ? -0.418 30.617 -6.494 1.00 62.91 328 THR A N 1
ATOM 2647 C CA . THR A 1 328 ? -1.403 29.607 -6.854 1.00 62.91 328 THR A CA 1
ATOM 2648 C C . THR A 1 328 ? -0.737 28.565 -7.749 1.00 62.91 328 THR A C 1
ATOM 2650 O O . THR A 1 328 ? 0.291 28.829 -8.373 1.00 62.91 328 THR A O 1
ATOM 2653 N N . TRP A 1 329 ? -1.301 27.357 -7.813 1.00 54.34 329 TRP A N 1
ATOM 2654 C CA . TRP A 1 329 ? -0.791 26.296 -8.690 1.00 54.34 329 TRP A CA 1
ATOM 2655 C C . TRP A 1 329 ? -0.627 26.759 -10.143 1.00 54.34 329 TRP A C 1
ATOM 2657 O O . TRP A 1 329 ? 0.273 26.293 -10.834 1.00 54.34 329 TRP A O 1
ATOM 2667 N N . GLU A 1 330 ? -1.437 27.722 -10.578 1.00 68.44 330 GLU A N 1
ATOM 2668 C CA . GLU A 1 330 ? -1.359 28.297 -11.919 1.00 68.44 330 GLU A CA 1
ATOM 2669 C C . GLU A 1 330 ? -0.110 29.169 -12.109 1.00 68.44 330 GLU A C 1
ATOM 2671 O O . GLU A 1 330 ? 0.516 29.108 -13.163 1.00 68.44 330 GLU A O 1
ATOM 2676 N N . ASP A 1 331 ? 0.340 29.886 -11.075 1.00 64.38 331 ASP A N 1
ATOM 2677 C CA . ASP A 1 331 ? 1.572 30.687 -11.122 1.00 64.38 331 ASP A CA 1
ATOM 2678 C C . ASP A 1 331 ? 2.825 29.803 -11.181 1.00 64.38 331 ASP A C 1
ATOM 2680 O O . ASP A 1 331 ? 3.784 30.117 -11.883 1.00 64.38 331 ASP A O 1
ATOM 2684 N N . ILE A 1 332 ? 2.805 28.662 -10.484 1.00 65.75 332 ILE A N 1
ATOM 2685 C CA . ILE A 1 332 ? 3.907 27.685 -10.489 1.00 65.75 332 ILE A CA 1
ATOM 2686 C C . ILE A 1 332 ? 3.999 26.991 -11.852 1.00 65.75 332 ILE A C 1
ATOM 2688 O O . ILE A 1 332 ? 5.093 26.806 -12.385 1.00 65.75 332 ILE A O 1
ATOM 2692 N N . VAL A 1 333 ? 2.854 26.636 -12.440 1.00 72.31 333 VAL A N 1
ATOM 2693 C CA . VAL A 1 333 ? 2.798 26.031 -13.776 1.00 72.31 333 VAL A CA 1
ATOM 2694 C C . VAL A 1 333 ? 3.228 27.041 -14.840 1.00 72.31 333 VAL A C 1
ATOM 2696 O O . VAL A 1 333 ? 4.012 26.692 -15.720 1.00 72.31 333 VAL A O 1
ATOM 2699 N N . ASN A 1 334 ? 2.809 28.302 -14.736 1.00 72.81 334 ASN A N 1
ATOM 2700 C CA . ASN A 1 334 ? 3.220 29.344 -15.675 1.00 72.81 334 ASN A CA 1
ATOM 2701 C C . ASN A 1 334 ? 4.718 29.675 -15.570 1.00 72.81 334 ASN A C 1
ATOM 2703 O O . ASN A 1 334 ? 5.361 29.847 -16.603 1.00 72.81 334 ASN A O 1
ATOM 2707 N N . GLU A 1 335 ? 5.300 29.689 -14.365 1.00 75.00 335 GLU A N 1
ATOM 2708 C CA . GLU A 1 335 ? 6.744 29.899 -14.176 1.00 75.00 335 GLU A CA 1
ATOM 2709 C C . GLU A 1 335 ? 7.584 28.704 -14.673 1.00 75.00 335 GLU A C 1
ATOM 2711 O O . GLU A 1 335 ? 8.677 28.890 -15.208 1.00 75.00 335 GLU A O 1
ATOM 2716 N N . ALA A 1 336 ? 7.073 27.475 -14.566 1.00 66.12 336 ALA A N 1
ATOM 2717 C CA . ALA A 1 336 ? 7.719 26.307 -15.166 1.00 66.12 336 ALA A CA 1
ATOM 2718 C C . ALA A 1 336 ? 7.627 26.329 -16.701 1.00 66.12 336 ALA A C 1
ATOM 2720 O O . ALA A 1 336 ? 8.588 25.992 -17.390 1.00 66.12 336 ALA A O 1
ATOM 2721 N N . THR A 1 337 ? 6.488 26.767 -17.241 1.00 69.62 337 THR A N 1
ATOM 2722 C CA . THR A 1 337 ? 6.255 26.805 -18.690 1.00 69.62 337 THR A CA 1
ATOM 2723 C C . THR A 1 337 ? 7.068 27.912 -19.363 1.00 69.62 337 THR A C 1
ATOM 2725 O O . THR A 1 337 ? 7.604 27.692 -20.445 1.00 69.62 337 THR A O 1
ATOM 2728 N N . SER A 1 338 ? 7.238 29.075 -18.721 1.00 67.75 338 SER A N 1
ATOM 2729 C CA . SER A 1 338 ? 8.077 30.155 -19.260 1.00 67.75 338 SER A CA 1
ATOM 2730 C C . SER A 1 338 ? 9.563 29.793 -19.275 1.00 67.75 338 SER A C 1
ATOM 2732 O O . SER A 1 338 ? 10.241 30.086 -20.254 1.00 67.75 338 SER A O 1
ATOM 2734 N N . ARG A 1 339 ? 10.062 29.076 -18.259 1.00 64.19 339 ARG A N 1
ATOM 2735 C CA . ARG A 1 339 ? 11.456 28.601 -18.235 1.00 64.19 339 ARG A CA 1
ATOM 2736 C C . ARG A 1 339 ? 11.762 27.563 -19.311 1.00 64.19 339 ARG A C 1
ATOM 2738 O O . ARG A 1 339 ? 12.867 27.560 -19.827 1.00 64.19 339 ARG A O 1
ATOM 2745 N N . ILE A 1 340 ? 10.795 26.718 -19.668 1.00 62.59 340 ILE A N 1
ATOM 2746 C CA . ILE A 1 340 ? 10.954 25.729 -20.748 1.00 62.59 340 ILE A CA 1
ATOM 2747 C C . ILE A 1 340 ? 10.981 26.408 -22.126 1.00 62.59 340 ILE A C 1
ATOM 2749 O O . ILE A 1 340 ? 11.651 25.924 -23.033 1.00 62.59 340 ILE A O 1
ATOM 2753 N N . VAL A 1 341 ? 10.270 27.527 -22.291 1.00 65.69 341 VAL A N 1
ATOM 2754 C CA . VAL A 1 341 ? 10.259 28.298 -23.546 1.00 65.69 341 VAL A CA 1
ATOM 2755 C C . VAL A 1 341 ? 11.517 29.156 -23.706 1.00 65.69 341 VAL A C 1
ATOM 2757 O O . VAL A 1 341 ? 11.959 29.336 -24.831 1.00 65.69 341 VAL A O 1
ATOM 2760 N N . ASP A 1 342 ? 12.120 29.635 -22.615 1.00 54.53 342 ASP A N 1
ATOM 2761 C CA . ASP A 1 342 ? 13.392 30.381 -22.656 1.00 54.53 342 ASP A CA 1
ATOM 2762 C C . ASP A 1 342 ? 14.634 29.479 -22.856 1.00 54.53 342 ASP A C 1
ATOM 2764 O O . ASP A 1 342 ? 15.722 29.988 -23.128 1.00 54.53 342 ASP A O 1
ATOM 2768 N N . GLU A 1 343 ? 14.497 28.153 -22.725 1.00 54.25 343 GLU A N 1
ATOM 2769 C CA . GLU A 1 343 ? 15.586 27.171 -22.907 1.00 54.25 343 GLU A CA 1
ATOM 2770 C C . GLU A 1 343 ? 15.564 26.451 -24.276 1.00 54.25 343 GLU A C 1
ATOM 2772 O O . GLU A 1 343 ? 16.403 25.582 -24.533 1.00 54.25 343 GLU A O 1
ATOM 2777 N N . LEU A 1 344 ? 14.633 26.830 -25.159 1.00 43.03 344 LEU A N 1
ATOM 2778 C CA . LEU A 1 344 ? 14.512 26.401 -26.562 1.00 43.03 344 LEU A CA 1
ATOM 2779 C C . LEU A 1 344 ? 14.827 27.566 -27.505 1.00 43.03 344 LEU A C 1
ATOM 2781 O O . LEU A 1 344 ? 15.481 27.304 -28.544 1.00 43.03 344 LEU A O 1
#

pLDDT: mean 70.17, std 16.4, range [26.67, 91.12]

Nearest PDB structures (foldseek):
  8otz-assembly1_D1  TM=2.341E-01  e=8.891E+00  Bos taurus
  8auc-assembly3_B  TM=2.089E-01  e=5.459E+00  Corynebacterium glutamicum ATCC 13032

Solvent-accessible surface area (backbone atoms only — not comparable to full-atom values): 20110 Å² total; per-residue (Å²): 112,69,68,61,53,55,50,54,52,51,49,54,54,44,53,55,50,51,49,52,37,52,51,39,48,50,48,48,51,58,70,54,47,81,88,79,65,99,58,90,68,53,65,64,60,58,46,52,49,44,50,52,52,34,51,54,46,53,50,53,50,50,53,53,49,50,54,50,48,60,61,43,76,77,46,99,45,73,70,60,53,53,53,50,53,52,52,53,50,53,52,53,52,51,53,50,51,46,52,50,47,50,50,50,41,53,50,55,50,50,51,50,54,49,50,50,48,46,56,58,48,51,48,54,48,61,76,60,59,49,58,68,54,55,50,43,55,52,40,53,74,72,55,78,76,61,75,83,71,59,84,82,60,59,69,66,60,53,52,54,50,50,52,52,36,52,52,48,27,51,52,48,46,52,51,49,50,54,51,52,49,52,54,48,52,54,48,51,54,51,50,53,51,53,51,50,51,50,49,52,51,49,51,52,50,52,52,49,50,52,50,50,51,49,50,49,48,51,52,49,46,52,54,52,48,52,52,52,53,48,49,52,52,52,52,51,53,47,49,50,50,49,51,50,50,50,48,41,49,71,66,42,42,71,56,52,49,53,50,46,50,50,46,47,52,49,48,48,48,50,47,48,52,60,54,50,76,71,52,82,86,81,93,75,91,79,93,78,72,93,83,74,85,91,82,87,85,86,85,86,82,91,82,85,85,83,87,76,91,75,86,91,85,75,83,85,73,82,80,75,79,90,83,72,83,82,74,47,75,66,54,55,50,50,56,53,51,51,54,58,61,75,74,109

Sequence (344 aa):
MTISSDIDNSFKRLDELQFSVFAKINEIIDDSDPTANQGEESIELKRIKSTKDANGLIFKFRDMLKVIEINISGVSDDQLSIRYQMYKEKLSNLRIKLRESQLQSYNSENELIHNQRIAKYSSVIRDNFDESDLRKDLFSGRSTKDDSKVKNKTIQDQILSHNKSITSALQSTRQLMSTSIVQTELNIDSVEQQTKDLSNLNDKFTDFESLLNKSKNVVRFIEKQDRKDKNNIYLSIGFLLSCSAWVIWRRLLKMPIKFFLWSLFKIFRIFNRMFVNSSSKGDVDVYATVGAISSSLIASSILSSSTGTINLNEEFTMSIEPHGEHKTWEDIVNEATSRIVDEL

Secondary structure (DSSP, 8-state):
-HHHHHHHHHHHHHHHHHHHHHHHHHHHHHTT-TTS---SS-HHHHHHHHHHHHHHHHHHHHHHHHHHHHHHHT---HHHHHHHHHHHHHHHHHHHHHHHHHHHHHHHHHHHHHHHHHHHHHHHHHHH--HHHHHHHHHHTTS---TTTGGGS-HHHHHHHHHHHHHHHHHHHHHHHHHHHHHHHHHHHHHHHHHHHHHHHHHHHHHHHHHHHHHHHHHHHHHHHHHHHHHHHHHHHHHHHHHHHHHHIIIIITTHHHHHHHHHHHHHHHHHHHHHTT-----------SS---S----S-----------------------S----HHHHHHHHHHHHHHT-

Mean predicted aligned error: 21.34 Å

InterPro domains:
  IPR005606 Sec20 [PTHR12825] (75-258)
  IPR056173 Sec20, C-terminal [PF03908] (161-252)

Foldseek 3Di:
DVLVVVLVVLVVVLVVLLVVLVVLLVVLLVLLDPPPDPDPPPSVVVNVVSLVVSVVSLVVSVVSLVVSVVSVVVPPDPVSVVVSVVSVVSSVVSVVSSVVSVVVSVVSVLVVVLVVLCVVLVVVCVVVPVVVVLVCLLCVLPPDPDPVVPPPDDPVVVVVSNVVSVVSNVVSVVVVVVSVVSVVVSVVSVVVVVVVVVVVVVVVVVVVVVVVVVVVVVVVVVVVVVVVVVVVVVVVVVVVVVVVVVCCCVPPCVPCVVVVCVVCVVVVVVVCVVVVVPDPDDDDDPPPDPDDDPDDPPDDDDDDDDDDDDDPDDDPPPDDDDDDDPCDPVNVVVVVVVVVVVVD

Radius of gyration: 46.41 Å; Cα contacts (8 Å, |Δi|>4): 87; chains: 1; bounding box: 92×54×155 Å

Organism: Debaryomyces hansenii (strain ATCC 36239 / CBS 767 / BCRC 21394 / JCM 1990 / NBRC 0083 / IGC 2968) (NCBI:txid284592)